Protein AF-A0AAE5LHY4-F1 (afdb_monomer_lite)

Sequence (254 aa):
MKEIIEAFLVRLKSPFLGMVTLIYVAFNFKSIVTFFIVNNEEKLKIIDAYSFDWKLALGCALLSFSYLVFSDWLQLLIDMGVLRARELRKSKAYESQAKIVEAEYKSSKEYLGKLIDKELLNWKEEKDSLLDSLAESKEIVDKNYKKYHQLEQKFSYVFADRDNKLTQLNDQRDLTKALGNSIASLGVKISDLNSKTEIETDFFDTKMRLEDLMNSYLKVQQDVDFISTVLDVNIKEANKEESETNKDSDALVK

Organism: NCBI:txid29498

pLDDT: mean 80.95, std 12.92, range [40.44, 96.12]

Radius of gyration: 72.88 Å; chains: 1; bounding box: 134×35×180 Å

Structure (mmCIF, N/CA/C/O backbone):
data_AF-A0AAE5LHY4-F1
#
_entry.id   AF-A0AAE5LHY4-F1
#
loop_
_atom_site.group_PDB
_atom_site.id
_atom_site.type_symbol
_atom_site.label_atom_id
_atom_site.label_alt_id
_atom_site.label_comp_id
_atom_site.label_asym_id
_atom_site.label_entity_id
_atom_site.label_seq_id
_atom_site.pdbx_PDB_ins_code
_atom_site.Cartn_x
_atom_site.Cartn_y
_atom_site.Cartn_z
_atom_site.occupancy
_atom_site.B_iso_or_equiv
_atom_site.auth_seq_id
_atom_site.auth_comp_id
_atom_site.auth_asym_id
_atom_site.auth_atom_id
_atom_site.pdbx_PDB_model_num
ATOM 1 N N . MET A 1 1 ? 18.345 14.676 -79.359 1.00 54.38 1 MET A N 1
ATOM 2 C CA . MET A 1 1 ? 19.195 14.992 -78.182 1.00 54.38 1 MET A CA 1
ATOM 3 C C . MET A 1 1 ? 18.427 14.973 -76.860 1.00 54.38 1 MET A C 1
ATOM 5 O O . MET A 1 1 ? 18.922 14.338 -75.942 1.00 54.38 1 MET A O 1
ATOM 9 N N . LYS A 1 2 ? 17.236 15.589 -76.742 1.00 61.22 2 LYS A N 1
ATOM 10 C CA . LYS A 1 2 ? 16.451 15.584 -75.487 1.00 61.22 2 LYS A CA 1
ATOM 11 C C . LYS A 1 2 ? 16.072 14.178 -74.989 1.00 61.22 2 LYS A C 1
ATOM 13 O O . LYS A 1 2 ? 16.354 13.867 -73.843 1.00 61.22 2 LYS A O 1
ATOM 18 N N . GLU A 1 3 ? 15.576 13.306 -75.867 1.00 69.00 3 GLU A N 1
ATOM 19 C CA . GLU A 1 3 ? 15.182 11.926 -75.511 1.00 69.00 3 GLU A CA 1
ATOM 20 C C . GLU A 1 3 ? 16.347 11.062 -74.996 1.00 69.00 3 GLU A C 1
ATOM 22 O O . GLU A 1 3 ? 16.174 10.234 -74.108 1.00 69.00 3 GLU A O 1
ATOM 27 N N . ILE A 1 4 ? 17.562 11.283 -75.509 1.00 65.88 4 ILE A N 1
ATOM 28 C CA . ILE A 1 4 ? 18.769 10.556 -75.080 1.00 65.88 4 ILE A CA 1
ATOM 29 C C . ILE A 1 4 ? 19.194 11.010 -73.680 1.00 65.88 4 ILE A C 1
ATOM 31 O O . ILE A 1 4 ? 19.539 10.186 -72.835 1.00 65.88 4 ILE A O 1
ATOM 35 N N . ILE A 1 5 ? 19.139 12.320 -73.425 1.00 71.12 5 ILE A N 1
ATOM 36 C CA . ILE A 1 5 ? 19.440 12.903 -72.112 1.00 71.12 5 ILE A CA 1
ATOM 37 C C . ILE A 1 5 ? 18.403 12.437 -71.084 1.00 71.12 5 ILE A C 1
ATOM 39 O O . ILE A 1 5 ? 18.758 12.066 -69.970 1.00 71.12 5 ILE A O 1
ATOM 43 N N . GLU A 1 6 ? 17.130 12.385 -71.466 1.00 74.38 6 GLU A N 1
ATOM 44 C CA . GLU A 1 6 ? 16.042 11.936 -70.601 1.00 74.38 6 GLU A CA 1
ATOM 45 C C . GLU A 1 6 ? 16.144 10.437 -70.282 1.00 74.38 6 GLU A C 1
ATOM 47 O O . GLU A 1 6 ? 16.062 10.046 -69.117 1.00 74.38 6 GLU A O 1
ATOM 52 N N . ALA A 1 7 ? 16.463 9.600 -71.273 1.00 70.00 7 ALA A N 1
ATOM 53 C CA . ALA A 1 7 ? 16.748 8.182 -71.061 1.00 70.00 7 ALA A CA 1
ATOM 54 C C . ALA A 1 7 ? 17.971 7.953 -70.150 1.00 70.00 7 ALA A C 1
ATOM 56 O O . ALA A 1 7 ? 17.974 7.027 -69.336 1.00 70.00 7 ALA A O 1
ATOM 57 N N . PHE A 1 8 ? 19.000 8.799 -70.248 1.00 67.38 8 PHE A N 1
ATOM 58 C CA . PHE A 1 8 ? 20.175 8.741 -69.375 1.00 67.38 8 PHE A CA 1
ATOM 59 C C . PHE A 1 8 ? 19.838 9.146 -67.933 1.00 67.38 8 PHE A C 1
ATOM 61 O O . PHE A 1 8 ? 20.209 8.446 -66.992 1.00 67.38 8 PHE A O 1
ATOM 68 N N . LEU A 1 9 ? 19.058 10.216 -67.753 1.00 71.06 9 LEU A N 1
ATOM 69 C CA . LEU A 1 9 ? 18.588 10.673 -66.443 1.00 71.06 9 LEU A CA 1
ATOM 70 C C . LEU A 1 9 ? 17.669 9.650 -65.766 1.00 71.06 9 LEU A C 1
ATOM 72 O O . LEU A 1 9 ? 17.774 9.438 -64.561 1.00 71.06 9 LEU A O 1
ATOM 76 N N . VAL A 1 10 ? 16.801 8.971 -66.521 1.00 73.00 10 VAL A N 1
ATOM 77 C CA . VAL A 1 10 ? 15.959 7.885 -65.993 1.00 73.00 10 VAL A CA 1
ATOM 78 C C . VAL A 1 10 ? 16.809 6.691 -65.553 1.00 73.00 10 VAL A C 1
ATOM 80 O O . VAL A 1 10 ? 16.539 6.107 -64.508 1.00 73.00 10 VAL A O 1
ATOM 83 N N . ARG A 1 11 ? 17.874 6.352 -66.287 1.00 63.12 11 ARG A N 1
ATOM 84 C CA . ARG A 1 11 ? 18.789 5.260 -65.911 1.00 63.12 11 ARG A CA 1
ATOM 85 C C . ARG A 1 11 ? 19.673 5.609 -64.709 1.00 63.12 11 ARG A C 1
ATOM 87 O O . ARG A 1 11 ? 19.938 4.735 -63.889 1.00 63.12 11 ARG A O 1
ATOM 94 N N . LEU A 1 12 ? 20.050 6.877 -64.546 1.00 66.69 12 LEU A N 1
ATOM 95 C CA . LEU A 1 12 ? 20.737 7.403 -63.358 1.00 66.69 12 LEU A CA 1
ATOM 96 C C . LEU A 1 12 ? 19.891 7.338 -62.076 1.00 66.69 12 LEU A C 1
ATOM 98 O O . LEU A 1 12 ? 20.457 7.331 -60.987 1.00 66.69 12 LEU A O 1
ATOM 102 N N . LYS A 1 13 ? 18.556 7.240 -62.183 1.00 73.38 13 LYS A N 1
ATOM 103 C CA . LYS A 1 13 ? 17.677 7.002 -61.022 1.00 73.38 13 LYS A CA 1
ATOM 104 C C . LYS A 1 13 ? 17.826 5.597 -60.435 1.00 73.38 13 LYS A C 1
ATOM 106 O O . LYS A 1 13 ? 17.357 5.362 -59.325 1.00 73.38 13 LYS A O 1
ATOM 111 N N . SER A 1 14 ? 18.461 4.663 -61.148 1.00 79.00 14 SER A N 1
ATOM 112 C CA . SER A 1 14 ? 18.804 3.358 -60.584 1.00 79.00 14 SER A CA 1
ATOM 113 C C . SER A 1 14 ? 19.884 3.538 -59.510 1.00 79.00 14 SER A C 1
ATOM 115 O O . SER A 1 14 ? 20.967 4.013 -59.855 1.00 79.00 14 SER A O 1
ATOM 117 N N . PRO A 1 15 ? 19.670 3.096 -58.255 1.00 75.88 15 PRO A N 1
ATOM 118 C CA . PRO A 1 15 ? 20.626 3.284 -57.158 1.00 75.88 15 PRO A CA 1
ATOM 119 C C . PRO A 1 15 ? 22.028 2.767 -57.492 1.00 75.88 15 PRO A C 1
ATOM 121 O O . PRO A 1 15 ? 23.022 3.430 -57.216 1.00 75.88 15 PRO A O 1
ATOM 124 N N . PHE A 1 16 ? 22.103 1.618 -58.171 1.00 81.88 16 PHE A N 1
ATOM 125 C CA . PHE A 1 16 ? 23.365 1.046 -58.631 1.00 81.88 16 PHE A CA 1
ATOM 126 C C . PHE A 1 16 ? 24.061 1.922 -59.679 1.00 81.88 16 PHE A C 1
ATOM 128 O O . PHE A 1 16 ? 25.207 2.309 -59.489 1.00 81.88 16 PHE A O 1
ATOM 135 N N . LEU A 1 17 ? 23.377 2.275 -60.772 1.00 82.31 17 LEU A N 1
ATOM 136 C CA . LEU A 1 17 ? 23.984 3.052 -61.855 1.00 82.31 17 LEU A CA 1
ATOM 137 C C . LEU A 1 17 ? 24.368 4.463 -61.383 1.00 82.31 17 LEU A C 1
ATOM 139 O O . LEU A 1 17 ? 25.455 4.940 -61.698 1.00 82.31 17 LEU A O 1
ATOM 143 N N . GLY A 1 18 ? 23.515 5.089 -60.567 1.00 83.31 18 GLY A N 1
ATOM 144 C CA . GLY A 1 18 ? 23.800 6.351 -59.891 1.00 83.31 18 GLY A CA 1
ATOM 145 C C . GLY A 1 18 ? 25.073 6.273 -59.051 1.00 83.31 18 GLY A C 1
ATOM 146 O O . GLY A 1 18 ? 25.971 7.087 -59.239 1.00 83.31 18 GLY A O 1
ATOM 147 N N . MET A 1 19 ? 25.214 5.247 -58.210 1.00 83.81 19 MET A N 1
ATOM 148 C CA . MET A 1 19 ? 26.424 5.021 -57.408 1.00 83.81 19 MET A CA 1
ATOM 149 C C . MET A 1 19 ? 27.672 4.787 -58.254 1.00 83.81 19 MET A C 1
ATOM 151 O O . MET A 1 19 ? 28.688 5.436 -58.023 1.00 83.81 19 MET A O 1
ATOM 155 N N . VAL A 1 20 ? 27.592 3.935 -59.279 1.00 88.00 20 VAL A N 1
ATOM 156 C CA . VAL A 1 20 ? 28.731 3.666 -60.169 1.00 88.00 20 VAL A CA 1
ATOM 157 C C . VAL A 1 20 ? 29.194 4.947 -60.848 1.00 88.00 20 VAL A C 1
ATOM 159 O O . VAL A 1 20 ? 30.391 5.229 -60.872 1.00 88.00 20 VAL A O 1
ATOM 162 N N . THR A 1 21 ? 28.258 5.750 -61.357 1.00 85.12 21 THR A N 1
ATOM 163 C CA . THR A 1 21 ? 28.587 7.034 -61.985 1.00 85.12 21 THR A CA 1
ATOM 164 C C . THR A 1 21 ? 29.150 8.043 -60.988 1.00 85.12 21 THR A C 1
ATOM 166 O O . THR A 1 21 ? 30.144 8.687 -61.305 1.00 85.12 21 THR A O 1
ATOM 169 N N . LEU A 1 22 ? 28.596 8.148 -59.774 1.00 85.69 22 LEU A N 1
ATOM 170 C CA . LEU A 1 22 ? 29.103 9.039 -58.725 1.00 85.69 22 LEU A CA 1
ATOM 171 C C . LEU A 1 22 ? 30.525 8.675 -58.307 1.00 85.69 22 LEU A C 1
ATOM 173 O O . LEU A 1 22 ? 31.385 9.548 -58.229 1.00 85.69 22 LEU A O 1
ATOM 177 N N . ILE A 1 23 ? 30.781 7.389 -58.076 1.00 88.12 23 ILE A N 1
ATOM 178 C CA . ILE A 1 23 ? 32.102 6.887 -57.701 1.00 88.12 23 ILE A CA 1
ATOM 179 C C . ILE A 1 23 ? 33.087 7.123 -58.851 1.00 88.12 23 ILE A C 1
ATOM 181 O O . ILE A 1 23 ? 34.177 7.645 -58.630 1.00 88.12 23 ILE A O 1
ATOM 185 N N . TYR A 1 24 ? 32.693 6.828 -60.091 1.00 88.50 24 TYR A N 1
ATOM 186 C CA . TYR A 1 24 ? 33.540 7.056 -61.261 1.00 88.50 24 TYR A CA 1
ATOM 187 C C . TYR A 1 24 ? 33.867 8.542 -61.472 1.00 88.50 24 TYR A C 1
ATOM 189 O O . TYR A 1 24 ? 35.013 8.890 -61.764 1.00 88.50 24 TYR A O 1
ATOM 197 N N . VAL A 1 25 ? 32.890 9.432 -61.272 1.00 87.50 25 VAL A N 1
ATOM 198 C CA . VAL A 1 25 ? 33.085 10.890 -61.290 1.00 87.50 25 VAL A CA 1
ATOM 199 C C . VAL A 1 25 ? 34.001 11.332 -60.151 1.00 87.50 25 VAL A C 1
ATOM 201 O O . VAL A 1 25 ? 34.883 12.151 -60.387 1.00 87.50 25 VAL A O 1
ATOM 204 N N . ALA A 1 26 ? 33.853 10.775 -58.947 1.00 88.69 26 ALA A N 1
ATOM 205 C CA . ALA A 1 26 ? 34.712 11.092 -57.808 1.00 88.69 26 ALA A CA 1
ATOM 206 C C . ALA A 1 26 ? 36.181 10.724 -58.080 1.00 88.69 26 ALA A C 1
ATOM 208 O O . ALA A 1 26 ? 37.074 11.530 -57.818 1.00 88.69 26 ALA A O 1
ATOM 209 N N . PHE A 1 27 ? 36.441 9.560 -58.683 1.00 87.62 27 PHE A N 1
ATOM 210 C CA . PHE A 1 27 ? 37.797 9.162 -59.079 1.00 87.62 27 PHE A CA 1
ATOM 211 C C . PHE A 1 27 ? 38.366 10.012 -60.225 1.00 87.62 27 PHE A C 1
ATOM 213 O O . PHE A 1 27 ? 39.562 10.296 -60.242 1.00 87.62 27 PHE A O 1
ATOM 220 N N . ASN A 1 28 ? 37.522 10.472 -61.153 1.00 87.38 28 ASN A N 1
ATOM 221 C CA . ASN A 1 28 ? 37.928 11.334 -62.270 1.00 87.38 28 ASN A CA 1
ATOM 222 C C . ASN A 1 28 ? 37.791 12.836 -61.975 1.00 87.38 28 ASN A C 1
ATOM 224 O O . ASN A 1 28 ? 37.964 13.659 -62.877 1.00 87.38 28 ASN A O 1
ATOM 228 N N . PHE A 1 29 ? 37.512 13.218 -60.725 1.00 86.06 29 PHE A N 1
ATOM 229 C CA . PHE A 1 29 ? 37.174 14.593 -60.356 1.00 86.06 29 PHE A CA 1
ATOM 230 C C . PHE A 1 29 ? 38.262 15.589 -60.763 1.00 86.06 29 PHE A C 1
ATOM 232 O O . PHE A 1 29 ? 37.964 16.646 -61.312 1.00 86.06 29 PHE A O 1
ATOM 239 N N . LYS A 1 30 ? 39.535 15.217 -60.584 1.00 84.94 30 LYS A N 1
ATOM 240 C CA . LYS A 1 30 ? 40.681 16.038 -60.994 1.00 84.94 30 LYS A CA 1
ATOM 241 C C . LYS A 1 30 ? 40.652 16.353 -62.494 1.00 84.94 30 LYS A C 1
ATOM 243 O O . LYS A 1 30 ? 40.782 17.513 -62.867 1.00 84.94 30 LYS A O 1
ATOM 248 N N . SER A 1 31 ? 40.432 15.345 -63.336 1.00 81.88 31 SER A N 1
ATOM 249 C CA . SER A 1 31 ? 40.364 15.504 -64.794 1.00 81.88 31 SER A CA 1
ATOM 250 C C . SER A 1 31 ? 39.173 16.364 -65.218 1.00 81.88 31 SER A C 1
ATOM 252 O O . SER A 1 31 ? 39.310 17.214 -66.094 1.00 81.88 31 SER A O 1
ATOM 254 N N . ILE A 1 32 ? 38.024 16.194 -64.554 1.00 84.50 32 ILE A N 1
ATOM 255 C CA . ILE A 1 32 ? 36.817 16.996 -64.795 1.00 84.50 32 ILE A CA 1
ATOM 256 C C . ILE A 1 32 ? 37.074 18.467 -64.440 1.00 84.50 32 ILE A C 1
ATOM 258 O O . ILE A 1 32 ? 36.789 19.353 -65.240 1.00 84.50 32 ILE A O 1
ATOM 262 N N . VAL A 1 33 ? 37.663 18.745 -63.276 1.00 85.38 33 VAL A N 1
ATOM 263 C CA . VAL A 1 33 ? 37.979 20.116 -62.844 1.00 85.38 33 VAL A CA 1
ATOM 264 C C . VAL A 1 33 ? 38.989 20.776 -63.784 1.00 85.38 33 VAL A C 1
ATOM 266 O O . VAL A 1 33 ? 38.773 21.912 -64.205 1.00 85.38 33 VAL A O 1
ATOM 269 N N . THR A 1 34 ? 40.054 20.068 -64.176 1.00 83.25 34 THR A N 1
ATOM 270 C CA . THR A 1 34 ? 41.026 20.579 -65.155 1.00 83.25 34 THR A CA 1
ATOM 271 C C . THR A 1 34 ? 40.358 20.892 -66.495 1.00 83.25 34 THR A C 1
ATOM 273 O O . THR A 1 34 ? 40.614 21.947 -67.066 1.00 83.25 34 THR A O 1
ATOM 276 N N . PHE A 1 35 ? 39.434 20.048 -66.961 1.00 84.31 35 PHE A N 1
ATOM 277 C CA . PHE A 1 35 ? 38.683 20.287 -68.194 1.00 84.31 35 PHE A CA 1
ATOM 278 C C . PHE A 1 35 ? 37.837 21.575 -68.160 1.00 84.31 35 PHE A C 1
ATOM 280 O O . PHE A 1 35 ? 37.723 22.262 -69.176 1.00 84.31 35 PHE A O 1
ATOM 287 N N . PHE A 1 36 ? 37.265 21.944 -67.009 1.00 84.19 36 PHE A N 1
ATOM 288 C CA . PHE A 1 36 ? 36.457 23.165 -66.886 1.00 84.19 36 PHE A CA 1
ATOM 289 C C . PHE A 1 36 ? 37.281 24.463 -66.843 1.00 84.19 36 PHE A C 1
ATOM 291 O O . PHE A 1 36 ? 36.775 25.500 -67.268 1.00 84.19 36 PHE A O 1
ATOM 298 N N . ILE A 1 37 ? 38.524 24.414 -66.356 1.00 86.62 37 ILE A N 1
ATOM 299 C CA . ILE A 1 37 ? 39.380 25.599 -66.135 1.00 86.62 37 ILE A CA 1
ATOM 300 C C . ILE A 1 37 ? 40.176 25.991 -67.392 1.00 86.62 37 ILE A C 1
ATOM 302 O O . ILE A 1 37 ? 40.542 27.148 -67.578 1.00 86.62 37 ILE A O 1
ATOM 306 N N . VAL A 1 38 ? 40.451 25.018 -68.250 1.00 88.81 38 VAL A N 1
ATOM 307 C CA . VAL A 1 38 ? 41.378 25.118 -69.38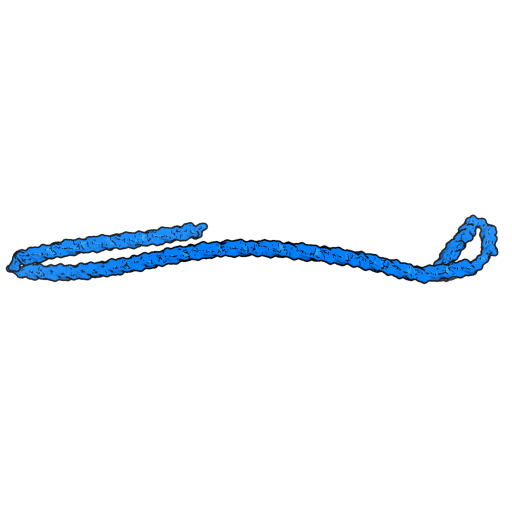0 1.00 88.81 38 VAL A CA 1
ATOM 308 C C . VAL A 1 38 ? 40.762 25.829 -70.608 1.00 88.81 38 VAL A C 1
ATOM 310 O O . VAL A 1 38 ? 39.542 25.857 -70.771 1.00 88.81 38 VAL A O 1
ATOM 313 N N . ASN A 1 39 ? 41.591 26.410 -71.490 1.00 86.06 39 ASN A N 1
ATOM 314 C CA . ASN A 1 39 ? 41.158 27.099 -72.722 1.00 86.06 39 ASN A CA 1
ATOM 315 C C . ASN A 1 39 ? 40.627 26.129 -73.800 1.00 86.06 39 ASN A C 1
ATOM 317 O O . ASN A 1 39 ? 40.972 24.951 -73.822 1.00 86.06 39 ASN A O 1
ATOM 321 N N . ASN A 1 40 ? 39.807 26.619 -74.740 1.00 82.06 40 ASN A N 1
ATOM 322 C CA . ASN A 1 40 ? 39.110 25.771 -75.727 1.00 82.06 40 ASN A CA 1
ATOM 323 C C . ASN A 1 40 ? 40.042 24.900 -76.596 1.00 82.06 40 ASN A C 1
ATOM 325 O O . ASN A 1 40 ? 39.695 23.759 -76.889 1.00 82.06 40 ASN A O 1
ATOM 329 N N . GLU A 1 41 ? 41.225 25.395 -76.968 1.00 80.62 41 GLU A N 1
ATOM 330 C CA . GLU A 1 41 ? 42.208 24.623 -77.747 1.00 80.62 41 GLU A CA 1
ATOM 331 C C . GLU A 1 41 ? 42.817 23.464 -76.944 1.00 80.62 41 GLU A C 1
ATOM 333 O O . GLU A 1 41 ? 43.078 22.384 -77.470 1.00 80.62 41 GLU A O 1
ATOM 338 N N . GLU A 1 42 ? 43.010 23.663 -75.644 1.00 79.88 42 GLU A N 1
ATOM 339 C CA . GLU A 1 42 ? 43.537 22.647 -74.736 1.00 79.88 42 GLU A CA 1
ATO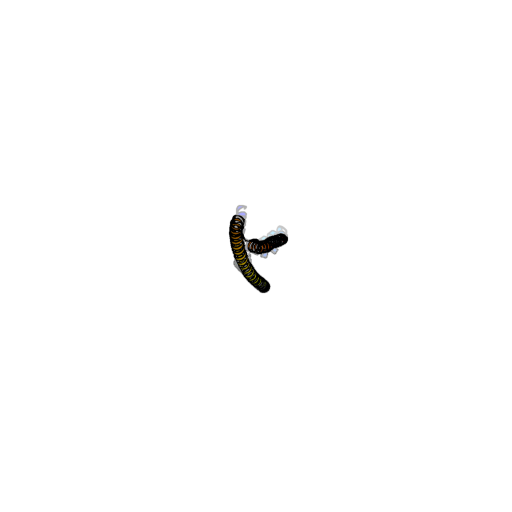M 340 C C . GLU A 1 42 ? 42.447 21.642 -74.316 1.00 79.88 42 GLU A C 1
ATOM 342 O O . GLU A 1 42 ? 42.749 20.465 -74.125 1.00 79.88 42 GLU A O 1
ATOM 347 N N . LYS A 1 43 ? 41.166 22.045 -74.276 1.00 80.12 43 LYS A N 1
ATOM 348 C CA . LYS A 1 43 ? 40.033 21.115 -74.085 1.00 80.12 43 LYS A CA 1
ATOM 349 C C . LYS A 1 43 ? 39.965 20.058 -75.183 1.00 80.12 43 LYS A C 1
ATOM 351 O O . LYS A 1 43 ? 39.733 18.893 -74.874 1.00 80.12 43 LYS A O 1
ATOM 356 N N . LEU A 1 44 ? 40.186 20.448 -76.441 1.00 78.19 44 LEU A N 1
ATOM 357 C CA . LEU A 1 44 ? 40.206 19.511 -77.571 1.00 78.19 44 LEU A CA 1
ATOM 358 C C . LEU A 1 44 ? 41.333 18.483 -77.419 1.00 78.19 44 LEU A C 1
ATOM 360 O O . LEU A 1 44 ? 41.091 17.293 -77.580 1.00 78.19 44 LEU A O 1
ATOM 364 N N . LYS A 1 45 ? 42.522 18.912 -76.971 1.00 80.88 45 LYS A N 1
ATOM 365 C CA . LYS A 1 45 ? 43.639 17.995 -76.681 1.00 80.88 45 LYS A CA 1
ATOM 366 C C . LYS A 1 45 ? 43.324 17.016 -75.547 1.00 80.88 45 LYS A C 1
ATOM 368 O O . LYS A 1 45 ? 43.730 15.861 -75.615 1.00 80.88 45 LYS A O 1
ATOM 373 N N . ILE A 1 46 ? 42.603 17.457 -74.512 1.00 80.31 46 ILE A N 1
ATOM 374 C CA . ILE A 1 46 ? 42.167 16.587 -73.407 1.00 80.31 46 ILE A CA 1
ATOM 375 C C . ILE A 1 46 ? 41.138 15.556 -73.894 1.00 80.31 46 ILE A C 1
ATOM 377 O O . ILE A 1 46 ? 41.197 14.406 -73.468 1.00 80.31 46 ILE A O 1
ATOM 381 N N . ILE A 1 47 ? 40.220 15.948 -74.785 1.00 80.06 47 ILE A N 1
ATOM 382 C CA . ILE A 1 47 ? 39.219 15.043 -75.370 1.00 80.06 47 ILE A CA 1
ATOM 383 C C . ILE A 1 47 ? 39.890 14.012 -76.284 1.00 80.06 47 ILE A C 1
ATOM 385 O O . ILE A 1 47 ? 39.594 12.827 -76.165 1.00 80.06 47 ILE A O 1
ATOM 389 N N . ASP A 1 48 ? 40.828 14.435 -77.134 1.00 79.38 48 ASP A N 1
ATOM 390 C CA . ASP A 1 48 ? 41.535 13.537 -78.055 1.00 79.38 48 ASP A CA 1
ATOM 391 C C . ASP A 1 48 ? 42.460 12.552 -77.322 1.00 79.38 48 ASP A C 1
ATOM 393 O O . ASP A 1 48 ? 42.639 11.415 -77.754 1.00 79.38 48 ASP A O 1
ATOM 397 N N . ALA A 1 49 ? 43.029 12.963 -76.184 1.00 80.75 49 ALA A N 1
ATOM 398 C CA . ALA A 1 49 ? 43.851 12.104 -75.333 1.00 80.75 49 ALA A CA 1
ATOM 399 C C . ALA A 1 49 ? 43.030 11.219 -74.375 1.00 80.75 49 ALA A C 1
ATOM 401 O O . ALA A 1 49 ? 43.601 10.378 -73.670 1.00 80.75 49 ALA A O 1
ATOM 402 N N . TYR A 1 50 ? 41.708 11.400 -74.307 1.00 80.62 50 TYR A N 1
ATOM 403 C CA . TYR A 1 50 ? 40.869 10.650 -73.385 1.00 80.62 50 TYR A CA 1
ATOM 404 C C . TYR A 1 50 ? 40.687 9.211 -73.872 1.00 80.62 50 TYR A C 1
ATOM 406 O O . TYR A 1 50 ? 40.065 8.942 -74.898 1.00 80.62 50 TYR A O 1
ATOM 414 N N . SER A 1 51 ? 41.187 8.264 -73.081 1.00 81.31 51 SER A N 1
ATOM 415 C CA . SER A 1 51 ? 40.896 6.843 -73.250 1.00 81.31 51 SER A CA 1
ATOM 416 C C . SER A 1 51 ? 40.014 6.369 -72.104 1.00 81.31 51 SER A C 1
ATOM 418 O O . SER A 1 51 ? 40.248 6.679 -70.935 1.00 81.31 51 SER A O 1
ATOM 420 N N . PHE A 1 52 ? 38.960 5.632 -72.447 1.00 81.81 52 PHE A N 1
ATOM 421 C CA . PHE A 1 52 ? 38.051 5.098 -71.447 1.00 81.81 52 PHE A CA 1
ATOM 422 C C . PHE A 1 52 ? 38.732 3.963 -70.672 1.00 81.81 52 PHE A C 1
ATOM 424 O O . PHE A 1 52 ? 38.977 2.882 -71.215 1.00 81.81 52 PHE A O 1
ATOM 431 N N . ASP A 1 53 ? 39.026 4.203 -69.393 1.00 87.56 53 ASP A N 1
ATOM 432 C CA . ASP A 1 53 ? 39.618 3.193 -68.519 1.00 87.56 53 ASP A CA 1
ATOM 433 C C . ASP A 1 53 ? 38.555 2.205 -68.011 1.00 87.56 53 ASP A C 1
ATOM 435 O O . ASP A 1 53 ? 37.862 2.426 -67.009 1.00 87.56 53 ASP A O 1
ATOM 439 N N . TRP A 1 54 ? 38.452 1.074 -68.710 1.00 86.06 54 TRP A N 1
ATOM 440 C CA . TRP A 1 54 ? 37.572 -0.036 -68.348 1.00 86.06 54 TRP A CA 1
ATOM 441 C C . TRP A 1 54 ? 37.888 -0.646 -66.979 1.00 86.06 54 TRP A C 1
ATOM 443 O O . TRP A 1 54 ? 36.973 -1.135 -66.314 1.00 86.06 54 TRP A O 1
ATOM 453 N N . LYS A 1 55 ? 39.149 -0.614 -66.525 1.00 90.31 55 LYS A N 1
ATOM 454 C CA . LYS A 1 55 ? 39.528 -1.179 -65.220 1.00 90.31 55 LYS A CA 1
ATOM 455 C C . LYS A 1 55 ? 38.977 -0.320 -64.092 1.00 90.31 55 LYS A C 1
ATOM 457 O O . LYS A 1 55 ? 38.423 -0.855 -63.132 1.00 90.31 55 LYS A O 1
ATOM 462 N N . LEU A 1 56 ? 39.067 1.002 -64.240 1.00 88.69 56 LEU A N 1
ATOM 463 C CA . LEU A 1 56 ? 38.491 1.946 -63.287 1.00 88.69 56 LEU A CA 1
ATOM 464 C C . LEU A 1 56 ? 36.963 1.827 -63.239 1.00 88.69 56 LEU A C 1
ATOM 466 O O . LEU A 1 56 ? 36.387 1.774 -62.153 1.00 88.69 56 LEU A O 1
ATOM 470 N N . ALA A 1 57 ? 36.305 1.723 -64.398 1.00 87.12 57 ALA A N 1
ATOM 471 C CA . ALA A 1 57 ? 34.854 1.550 -64.473 1.00 87.12 57 ALA A CA 1
ATOM 472 C C . ALA A 1 57 ? 34.385 0.251 -63.789 1.00 87.12 57 ALA A C 1
ATOM 474 O O . ALA A 1 57 ? 33.438 0.274 -63.001 1.00 87.12 57 ALA A O 1
ATOM 475 N N . LEU A 1 58 ? 35.084 -0.867 -64.021 1.00 91.25 58 LEU A N 1
ATOM 476 C CA . LEU A 1 58 ? 34.801 -2.147 -63.363 1.00 91.25 58 LEU A CA 1
ATOM 477 C C . LEU A 1 58 ? 35.038 -2.075 -61.845 1.00 91.25 58 LEU A C 1
ATOM 479 O O . LEU A 1 58 ? 34.229 -2.582 -61.070 1.00 91.25 58 LEU A O 1
ATOM 483 N N . GLY A 1 59 ? 36.108 -1.402 -61.410 1.00 92.06 59 GLY A N 1
ATOM 484 C CA . GLY A 1 59 ? 36.384 -1.160 -59.992 1.00 92.06 59 GLY A CA 1
ATOM 485 C C . GLY A 1 59 ? 35.275 -0.357 -59.308 1.00 92.06 59 GLY A C 1
ATOM 486 O O . GLY A 1 59 ? 34.822 -0.727 -58.227 1.00 92.06 59 GLY A O 1
ATOM 487 N N . CYS A 1 60 ? 34.763 0.686 -59.968 1.00 90.94 60 CYS A N 1
ATOM 488 C CA . CYS A 1 60 ? 33.632 1.476 -59.471 1.00 90.94 60 CYS A CA 1
ATOM 489 C C . CYS A 1 60 ? 32.336 0.650 -59.403 1.00 90.94 60 CYS A C 1
ATOM 491 O O . CYS A 1 60 ? 31.567 0.789 -58.449 1.00 90.94 60 CYS A O 1
ATOM 493 N N . ALA A 1 61 ? 32.108 -0.236 -60.381 1.00 89.25 61 ALA A N 1
ATOM 494 C CA . ALA A 1 61 ? 30.981 -1.169 -60.389 1.00 89.25 61 ALA A CA 1
ATOM 495 C C . ALA A 1 61 ? 31.033 -2.154 -59.214 1.00 89.25 61 ALA A C 1
ATOM 497 O O . ALA A 1 61 ? 30.044 -2.306 -58.495 1.00 89.25 61 ALA A O 1
ATOM 498 N N . LEU A 1 62 ? 32.196 -2.761 -58.968 1.00 92.44 62 LEU A N 1
ATOM 499 C CA . LEU A 1 62 ? 32.408 -3.670 -57.840 1.00 92.44 62 LEU A CA 1
ATOM 500 C C . LEU A 1 62 ? 32.275 -2.960 -56.491 1.00 92.44 62 LEU A C 1
ATOM 502 O O . LEU A 1 62 ? 31.640 -3.494 -55.585 1.00 92.44 62 LEU A O 1
ATOM 506 N N . LEU A 1 63 ? 32.819 -1.747 -56.360 1.00 90.62 63 LEU A N 1
ATOM 507 C CA . LEU A 1 63 ? 32.704 -0.954 -55.136 1.00 90.62 63 LEU A CA 1
ATOM 508 C C . LEU A 1 63 ? 31.243 -0.585 -54.841 1.00 90.62 63 LEU A C 1
ATOM 510 O O . LEU A 1 63 ? 30.793 -0.711 -53.705 1.00 90.62 63 LEU A O 1
ATOM 514 N N . SER A 1 64 ? 30.490 -0.183 -55.867 1.00 88.44 64 SER A N 1
ATOM 515 C CA . SER A 1 64 ? 29.066 0.151 -55.736 1.00 88.44 64 SER A CA 1
ATOM 516 C C . SER A 1 64 ? 28.227 -1.070 -55.372 1.00 88.44 64 SER A C 1
ATOM 518 O O . SER A 1 64 ? 27.339 -0.979 -54.529 1.00 88.44 64 SER A O 1
ATOM 520 N N . PHE A 1 65 ? 28.522 -2.224 -55.978 1.00 88.38 65 PHE A N 1
ATOM 521 C CA . PHE A 1 65 ? 27.859 -3.482 -55.642 1.00 88.38 65 PHE A CA 1
ATOM 522 C C . PHE A 1 65 ? 28.153 -3.895 -54.197 1.00 88.38 65 PHE A C 1
ATOM 524 O O . PHE A 1 65 ? 27.234 -4.190 -53.439 1.00 88.38 65 PHE A O 1
ATOM 531 N N . SER A 1 66 ? 29.428 -3.846 -53.806 1.00 89.25 66 SER A N 1
ATOM 532 C CA . SER A 1 66 ? 29.881 -4.108 -52.441 1.00 89.25 66 SER A CA 1
ATOM 533 C C . SER A 1 66 ? 29.147 -3.212 -51.445 1.00 89.25 66 SER A C 1
ATOM 535 O O . SER A 1 66 ? 28.547 -3.715 -50.501 1.00 89.25 66 SER A O 1
ATOM 537 N N . TYR A 1 67 ? 29.092 -1.902 -51.698 1.00 88.56 67 TYR A N 1
ATOM 538 C CA . TYR A 1 67 ? 28.352 -0.975 -50.847 1.00 88.56 67 TYR A CA 1
ATOM 539 C C . TYR A 1 67 ? 26.874 -1.349 -50.715 1.00 88.56 67 TYR A C 1
ATOM 541 O O . TYR A 1 67 ? 26.368 -1.352 -49.600 1.00 88.56 67 TYR A O 1
ATOM 549 N N . LEU A 1 68 ? 26.179 -1.662 -51.817 1.00 85.94 68 LEU A N 1
ATOM 550 C CA . LEU A 1 68 ? 24.754 -2.011 -51.756 1.00 85.94 68 LEU A CA 1
ATOM 551 C C . LEU A 1 68 ? 24.522 -3.240 -50.881 1.00 85.94 68 LEU A C 1
ATOM 553 O O . LEU A 1 68 ? 23.632 -3.224 -50.040 1.00 85.94 68 LEU A O 1
ATOM 557 N N . VAL A 1 69 ? 25.362 -4.266 -51.028 1.00 87.75 69 VAL A N 1
ATOM 558 C CA . VAL A 1 69 ? 25.285 -5.456 -50.180 1.00 87.75 69 VAL A CA 1
ATOM 559 C C . VAL A 1 69 ? 25.584 -5.087 -48.725 1.00 87.75 69 VAL A C 1
ATOM 561 O O . VAL A 1 69 ? 24.790 -5.391 -47.843 1.00 87.75 69 VAL A O 1
ATOM 564 N N . PHE A 1 70 ? 26.694 -4.401 -48.449 1.00 89.81 70 PHE A N 1
ATOM 565 C CA . PHE A 1 70 ? 27.093 -4.062 -47.079 1.00 89.81 70 PHE A CA 1
ATOM 566 C C . PHE A 1 70 ? 26.159 -3.071 -46.383 1.00 89.81 70 PHE A C 1
ATOM 568 O O . PHE A 1 70 ? 26.075 -3.106 -45.158 1.00 89.81 70 PHE A O 1
ATOM 575 N N . SER A 1 71 ? 25.458 -2.213 -47.122 1.00 85.75 71 SER A N 1
ATOM 576 C CA . SER A 1 71 ? 24.519 -1.235 -46.567 1.00 85.75 71 SER A CA 1
ATOM 577 C C . SER A 1 71 ? 23.392 -1.920 -45.793 1.00 85.75 71 SER A C 1
ATOM 579 O O . SER A 1 71 ? 23.135 -1.562 -44.643 1.00 85.75 71 SER A O 1
ATOM 581 N N . ASP A 1 72 ? 22.780 -2.954 -46.374 1.00 85.50 72 ASP A N 1
ATOM 582 C CA . ASP A 1 72 ? 21.689 -3.696 -45.728 1.00 85.50 72 ASP A CA 1
ATOM 583 C C . ASP A 1 72 ? 22.186 -4.454 -44.485 1.00 85.50 72 ASP A C 1
ATOM 585 O O . ASP A 1 72 ? 21.539 -4.461 -43.435 1.00 85.50 72 ASP A O 1
ATOM 589 N N . TRP A 1 73 ? 23.388 -5.036 -44.559 1.00 89.94 73 TRP A N 1
ATOM 590 C CA . TRP A 1 73 ? 24.022 -5.693 -43.411 1.00 89.94 73 TRP A CA 1
ATOM 591 C C . TRP A 1 73 ? 24.374 -4.710 -42.288 1.00 89.94 73 TRP A C 1
ATOM 593 O O . TRP A 1 73 ? 24.200 -5.028 -41.110 1.00 89.94 73 TRP A O 1
ATOM 603 N N . LEU A 1 74 ? 24.850 -3.511 -42.631 1.00 89.31 74 LEU A N 1
ATOM 604 C CA . LEU A 1 74 ? 25.148 -2.457 -41.664 1.00 89.31 74 LEU A CA 1
ATOM 605 C C . LEU A 1 74 ? 23.871 -2.006 -40.946 1.00 89.31 74 LEU A C 1
ATOM 607 O O . LEU A 1 74 ? 23.884 -1.833 -39.727 1.00 89.31 74 LEU A O 1
ATOM 611 N N . GLN A 1 75 ? 22.768 -1.867 -41.684 1.00 89.12 75 GLN A N 1
ATOM 612 C CA . GLN A 1 75 ? 21.474 -1.508 -41.114 1.00 89.12 75 GLN A CA 1
ATOM 613 C C . GLN A 1 75 ? 20.997 -2.560 -40.101 1.00 89.12 75 GLN A C 1
ATOM 615 O O . GLN A 1 75 ? 20.647 -2.204 -38.976 1.00 89.12 75 GLN A O 1
ATOM 620 N N . LEU A 1 76 ? 21.100 -3.852 -40.435 1.00 90.25 76 LEU A N 1
ATOM 621 C CA . LEU A 1 76 ? 20.765 -4.940 -39.507 1.00 90.25 76 LEU A CA 1
ATOM 622 C C . LEU A 1 76 ? 21.609 -4.915 -38.224 1.00 90.25 76 LEU A C 1
ATOM 624 O O . LEU A 1 76 ? 21.087 -5.156 -37.133 1.00 90.25 76 LEU A O 1
ATOM 628 N N . LEU A 1 77 ? 22.908 -4.617 -38.329 1.00 91.31 77 LEU A N 1
ATOM 629 C CA . LEU A 1 77 ? 23.784 -4.512 -37.158 1.00 91.31 77 LEU A CA 1
ATOM 630 C C . LEU A 1 77 ? 23.393 -3.342 -36.249 1.00 91.31 77 LEU A C 1
ATOM 632 O O . LEU A 1 77 ? 23.397 -3.490 -35.023 1.00 91.31 77 LEU A O 1
ATOM 636 N N . ILE A 1 78 ? 23.036 -2.197 -36.836 1.00 91.81 78 ILE A N 1
ATOM 637 C CA . ILE A 1 78 ? 22.565 -1.028 -36.086 1.00 91.81 78 ILE A CA 1
ATOM 638 C C . ILE A 1 78 ? 21.258 -1.365 -35.361 1.00 91.81 78 ILE A C 1
ATOM 640 O O . ILE A 1 78 ? 21.162 -1.145 -34.151 1.00 91.81 78 ILE A O 1
ATOM 644 N N . ASP A 1 79 ? 20.291 -1.963 -36.058 1.00 91.88 79 ASP A N 1
ATOM 645 C CA . ASP A 1 79 ? 18.996 -2.330 -35.480 1.00 91.88 79 ASP A CA 1
ATOM 646 C C . ASP A 1 79 ? 19.150 -3.335 -34.331 1.00 91.88 79 ASP A C 1
ATOM 648 O O . ASP A 1 79 ? 18.566 -3.164 -33.255 1.00 91.88 79 ASP A O 1
ATOM 652 N N . MET A 1 80 ? 20.009 -4.343 -34.503 1.00 91.19 80 MET A N 1
ATOM 653 C CA . MET A 1 80 ? 20.317 -5.318 -33.455 1.00 91.19 80 MET A CA 1
ATOM 654 C C . MET A 1 80 ? 20.975 -4.658 -32.233 1.00 91.19 80 MET A C 1
ATOM 656 O O . MET A 1 80 ? 20.629 -4.973 -31.089 1.00 91.19 80 MET A O 1
ATOM 660 N N . GLY A 1 81 ? 21.886 -3.707 -32.454 1.00 92.31 81 GLY A N 1
ATOM 661 C CA . GLY A 1 81 ? 22.505 -2.921 -31.387 1.00 92.31 81 GLY A CA 1
ATOM 662 C C . GLY A 1 81 ? 21.485 -2.091 -30.603 1.00 92.31 81 GLY A C 1
ATOM 663 O O . GLY A 1 81 ? 21.500 -2.089 -29.368 1.00 92.31 81 GLY A O 1
ATOM 664 N N . VAL A 1 82 ? 20.555 -1.436 -31.303 1.00 94.25 82 VAL A N 1
ATOM 665 C CA . VAL A 1 82 ? 19.486 -0.629 -30.695 1.00 94.25 82 VAL A CA 1
ATOM 666 C C . VAL A 1 82 ? 18.521 -1.497 -29.887 1.00 94.25 82 VAL A C 1
ATOM 668 O O . VAL A 1 82 ? 18.185 -1.138 -28.754 1.00 94.25 82 VAL A O 1
ATOM 671 N N . LEU A 1 83 ? 18.101 -2.651 -30.417 1.00 92.19 83 LEU A N 1
ATOM 672 C CA . LEU A 1 83 ? 17.224 -3.587 -29.706 1.00 92.19 83 LEU A CA 1
ATOM 673 C C . LEU A 1 83 ? 17.873 -4.083 -28.412 1.00 92.19 83 LEU A C 1
ATOM 675 O O . LEU A 1 83 ? 17.274 -3.969 -27.341 1.00 92.19 83 LEU A O 1
ATOM 679 N N . ARG A 1 84 ? 19.133 -4.520 -28.482 1.00 92.44 84 ARG A N 1
ATOM 680 C CA . ARG A 1 84 ? 19.873 -5.004 -27.312 1.00 92.44 84 ARG A CA 1
ATOM 681 C C . ARG A 1 84 ? 20.073 -3.912 -26.260 1.00 92.44 84 ARG A C 1
ATOM 683 O O . ARG A 1 84 ? 19.908 -4.154 -25.065 1.00 92.44 84 ARG A O 1
ATOM 690 N N . ALA A 1 85 ? 20.372 -2.684 -26.685 1.00 90.75 85 ALA A N 1
ATOM 691 C CA . ALA A 1 85 ? 20.465 -1.540 -25.779 1.00 90.75 85 ALA A CA 1
ATOM 692 C C . ALA A 1 85 ? 19.116 -1.229 -25.105 1.00 90.75 85 ALA A C 1
ATOM 694 O O . ALA A 1 85 ? 19.070 -0.891 -23.918 1.00 90.75 85 ALA A O 1
ATOM 695 N N . ARG A 1 86 ? 18.006 -1.365 -25.839 1.00 90.19 86 ARG A N 1
ATOM 696 C CA . ARG A 1 86 ? 16.652 -1.166 -25.309 1.00 90.19 86 ARG A CA 1
ATOM 697 C C . ARG A 1 86 ? 16.280 -2.237 -24.286 1.00 90.19 86 ARG A C 1
ATOM 699 O O . ARG A 1 86 ? 15.717 -1.894 -23.248 1.00 90.19 86 ARG A O 1
ATOM 706 N N . GLU A 1 87 ? 16.608 -3.498 -24.546 1.00 92.38 87 GLU A N 1
ATOM 707 C CA . GLU A 1 87 ? 16.378 -4.610 -23.617 1.00 92.38 87 GLU A CA 1
ATOM 708 C C . GLU A 1 87 ? 17.142 -4.425 -22.306 1.00 92.38 87 GLU A C 1
ATOM 710 O O . GLU A 1 87 ? 16.549 -4.541 -21.236 1.00 92.38 87 GLU A O 1
ATOM 715 N N . LEU A 1 88 ? 18.416 -4.021 -22.371 1.00 91.19 88 LEU A N 1
ATOM 716 C CA . LEU A 1 88 ? 19.224 -3.734 -21.181 1.00 91.19 88 LEU A CA 1
ATOM 717 C C . LEU A 1 88 ? 18.675 -2.568 -20.347 1.00 91.19 88 LEU A C 1
ATOM 719 O O . LEU A 1 88 ? 18.755 -2.585 -19.119 1.00 91.19 88 LEU A O 1
ATOM 723 N N . ARG A 1 89 ? 18.116 -1.534 -20.990 1.00 87.69 89 ARG A N 1
ATOM 724 C CA . ARG A 1 89 ? 17.450 -0.441 -20.262 1.00 87.69 89 ARG A CA 1
ATOM 725 C C . ARG A 1 89 ? 16.171 -0.919 -19.587 1.00 87.69 89 ARG A C 1
ATOM 727 O O . ARG A 1 89 ? 15.930 -0.566 -18.437 1.00 87.69 89 ARG A O 1
ATOM 734 N N . LYS A 1 90 ? 15.366 -1.723 -20.288 1.00 91.38 90 LYS A N 1
ATOM 735 C CA . LYS A 1 90 ? 14.130 -2.284 -19.734 1.00 91.38 90 LYS A CA 1
ATOM 736 C C . LYS A 1 90 ? 14.413 -3.212 -18.555 1.00 91.38 90 LYS A C 1
ATOM 738 O O . LYS A 1 90 ? 13.760 -3.061 -17.532 1.00 91.38 90 LYS A O 1
ATOM 743 N N . SER A 1 91 ? 15.396 -4.109 -18.651 1.00 91.31 91 SER A N 1
ATOM 744 C CA . SER A 1 91 ? 15.728 -5.031 -17.556 1.00 91.31 91 SER A CA 1
ATOM 745 C C . SER A 1 91 ? 16.145 -4.289 -16.284 1.00 91.31 91 SER A C 1
ATOM 747 O O . SER A 1 91 ? 15.619 -4.583 -15.214 1.00 91.31 91 SER A O 1
ATOM 749 N N . LYS A 1 92 ? 16.990 -3.255 -16.401 1.00 89.56 92 LYS A N 1
ATOM 750 C CA . LYS A 1 92 ? 17.349 -2.389 -15.265 1.00 89.56 92 LYS A CA 1
ATOM 751 C C . LYS A 1 92 ? 16.144 -1.652 -14.681 1.00 89.56 92 LYS A C 1
ATOM 753 O O . LYS A 1 92 ? 16.032 -1.537 -13.463 1.00 89.56 92 LYS A O 1
ATOM 758 N N . ALA A 1 93 ? 15.240 -1.162 -15.531 1.00 88.75 93 ALA A N 1
ATOM 759 C CA . ALA A 1 93 ? 14.023 -0.501 -15.072 1.00 88.75 93 ALA A CA 1
ATOM 760 C C . ALA A 1 93 ? 13.114 -1.471 -14.296 1.00 88.75 93 ALA A C 1
ATOM 762 O O . ALA A 1 93 ? 12.662 -1.127 -13.206 1.00 88.75 93 ALA A O 1
ATOM 763 N N . TYR A 1 94 ? 12.920 -2.698 -14.789 1.00 89.62 94 TYR A N 1
ATOM 764 C CA . TYR A 1 94 ? 12.151 -3.726 -14.081 1.00 89.62 94 TYR A CA 1
ATOM 765 C C . TYR A 1 94 ? 12.784 -4.106 -12.742 1.00 89.62 94 TYR A C 1
ATOM 767 O O . TYR A 1 94 ? 12.073 -4.218 -11.749 1.00 89.62 94 TYR A O 1
ATOM 775 N N . GLU A 1 95 ? 14.111 -4.231 -12.678 1.00 91.75 95 GLU A N 1
ATOM 776 C CA . GLU A 1 95 ? 14.809 -4.502 -11.419 1.00 91.75 95 GLU A CA 1
ATOM 777 C C . GLU A 1 95 ? 14.620 -3.359 -10.406 1.00 91.75 95 GLU A C 1
ATOM 779 O O . GLU A 1 95 ? 14.353 -3.606 -9.231 1.00 91.75 95 GLU A O 1
ATOM 784 N N . SER A 1 96 ? 14.700 -2.098 -10.851 1.00 89.56 96 SER A N 1
ATOM 785 C CA . SER A 1 96 ? 14.436 -0.952 -9.970 1.00 89.56 96 SER A CA 1
ATOM 786 C C . SER A 1 96 ? 12.986 -0.897 -9.489 1.00 89.56 96 SER A C 1
ATOM 788 O O . SER A 1 96 ? 12.750 -0.635 -8.314 1.00 89.56 96 SER A O 1
ATOM 790 N N . GLN A 1 97 ? 12.020 -1.195 -10.363 1.00 90.88 97 GLN A N 1
ATOM 791 C CA . GLN A 1 97 ? 10.604 -1.220 -10.000 1.00 90.88 97 GLN A CA 1
ATOM 792 C C . GLN A 1 97 ? 10.313 -2.345 -9.007 1.00 90.88 97 GLN A C 1
ATOM 794 O O . GLN A 1 97 ? 9.622 -2.111 -8.022 1.00 90.88 97 GLN A O 1
ATOM 799 N N . ALA A 1 98 ? 10.898 -3.529 -9.202 1.00 91.44 98 ALA A N 1
ATOM 800 C CA . ALA A 1 98 ? 10.765 -4.639 -8.263 1.00 91.44 98 ALA A CA 1
ATOM 801 C C . ALA A 1 98 ? 11.288 -4.268 -6.864 1.00 91.44 98 ALA A C 1
ATOM 803 O O . ALA A 1 98 ? 10.603 -4.519 -5.876 1.00 91.44 98 ALA A O 1
ATOM 804 N N . LYS A 1 99 ? 12.446 -3.596 -6.777 1.00 93.19 99 LYS A N 1
ATOM 805 C CA . LYS A 1 99 ? 12.999 -3.109 -5.499 1.00 93.19 99 LYS A CA 1
ATOM 806 C C . LYS A 1 99 ? 12.107 -2.063 -4.824 1.00 93.19 99 LYS A C 1
ATOM 808 O O . LYS A 1 99 ? 11.978 -2.084 -3.604 1.00 93.19 99 LYS A O 1
ATOM 813 N N . ILE A 1 100 ? 11.494 -1.161 -5.595 1.00 91.81 100 ILE A N 1
ATOM 814 C CA . ILE A 1 100 ? 10.553 -0.160 -5.062 1.00 91.81 100 ILE A CA 1
ATOM 815 C C . ILE A 1 100 ? 9.310 -0.853 -4.497 1.00 91.81 100 ILE A C 1
ATOM 817 O O . ILE A 1 100 ? 8.946 -0.598 -3.355 1.00 91.81 100 ILE A O 1
ATOM 821 N N . VAL A 1 101 ? 8.717 -1.784 -5.247 1.00 92.56 101 VAL A N 1
ATOM 822 C CA . VAL A 1 101 ? 7.534 -2.541 -4.806 1.00 92.56 101 VAL A CA 1
ATOM 823 C C . VAL A 1 101 ? 7.838 -3.375 -3.559 1.00 92.56 101 VAL A C 1
ATOM 825 O O . VAL A 1 101 ? 7.032 -3.423 -2.633 1.00 92.56 101 VAL A O 1
ATOM 828 N N . GLU A 1 102 ? 9.011 -4.007 -3.491 1.00 93.38 102 GLU A N 1
ATOM 829 C CA . GLU A 1 102 ? 9.436 -4.751 -2.303 1.00 93.38 102 GLU A CA 1
ATOM 830 C C . GLU A 1 102 ? 9.584 -3.834 -1.078 1.00 93.38 102 GLU A C 1
ATOM 832 O O . GLU A 1 102 ? 9.135 -4.179 0.020 1.00 93.38 102 GLU A O 1
ATOM 837 N N . ALA A 1 103 ? 10.163 -2.643 -1.259 1.00 92.69 103 ALA A N 1
ATOM 838 C CA . ALA A 1 103 ? 10.294 -1.651 -0.197 1.00 92.69 103 ALA A CA 1
ATOM 839 C C . ALA A 1 103 ? 8.928 -1.122 0.275 1.00 92.69 103 ALA A C 1
ATOM 841 O O . ALA A 1 103 ? 8.694 -1.038 1.483 1.00 92.69 103 ALA A O 1
ATOM 842 N N . GLU A 1 104 ? 8.010 -0.827 -0.648 1.00 92.88 104 GLU A N 1
ATOM 843 C CA . GLU A 1 104 ? 6.635 -0.411 -0.344 1.00 92.88 104 GLU A CA 1
ATOM 844 C C . GLU A 1 104 ? 5.865 -1.500 0.405 1.00 92.88 104 GLU A C 1
ATOM 846 O O . GLU A 1 104 ? 5.211 -1.220 1.413 1.00 92.88 104 GLU A O 1
ATOM 851 N N . TYR A 1 105 ? 5.985 -2.757 -0.029 1.00 93.12 105 TYR A N 1
ATOM 852 C CA . TYR A 1 105 ? 5.367 -3.894 0.647 1.00 93.12 105 TYR A CA 1
ATOM 853 C C . TYR A 1 105 ? 5.907 -4.062 2.070 1.00 93.12 105 TYR A C 1
ATOM 855 O O . TYR A 1 105 ? 5.134 -4.213 3.019 1.00 93.12 105 TYR A O 1
ATOM 863 N N . LYS A 1 106 ? 7.232 -3.991 2.247 1.00 94.00 106 LYS A N 1
ATOM 864 C CA . LYS A 1 106 ? 7.866 -4.105 3.565 1.00 94.00 106 LYS A CA 1
ATOM 865 C C . LYS A 1 106 ? 7.445 -2.966 4.494 1.00 94.00 106 LYS A C 1
ATOM 867 O O . LYS A 1 106 ? 7.102 -3.229 5.645 1.00 94.00 106 LYS A O 1
ATOM 872 N N . SER A 1 107 ? 7.417 -1.733 3.989 1.00 91.44 107 SER A N 1
ATOM 873 C CA . SER A 1 107 ? 6.962 -0.559 4.741 1.00 91.44 107 SER A CA 1
ATOM 874 C C . SER A 1 107 ? 5.488 -0.673 5.139 1.00 91.44 107 SER A C 1
ATOM 876 O O . SER A 1 107 ? 5.150 -0.456 6.301 1.00 91.44 107 SER A O 1
ATOM 878 N N . SER A 1 108 ? 4.626 -1.100 4.2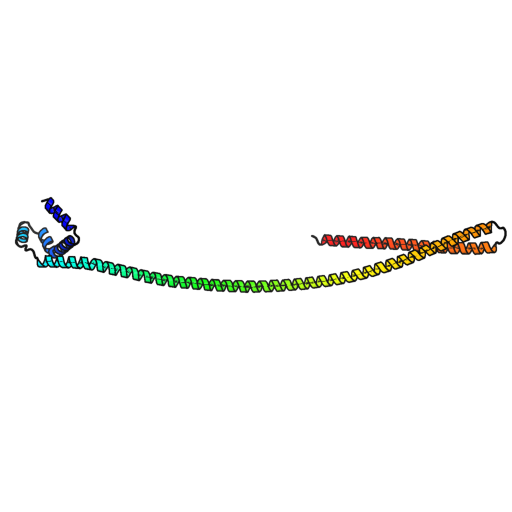14 1.00 93.38 108 SER A N 1
ATOM 879 C CA . SER A 1 108 ? 3.195 -1.301 4.475 1.00 93.38 108 SER A CA 1
ATOM 880 C C . SER A 1 108 ? 2.960 -2.391 5.516 1.00 93.38 108 SER A C 1
ATOM 882 O O . SER A 1 108 ? 2.155 -2.219 6.428 1.00 93.38 108 SER A O 1
ATOM 884 N N . LYS A 1 109 ? 3.702 -3.501 5.428 1.00 94.19 109 LYS A N 1
ATOM 885 C CA . LYS A 1 109 ? 3.638 -4.586 6.411 1.00 94.19 109 LYS A CA 1
ATOM 886 C C . LYS A 1 109 ? 4.063 -4.115 7.803 1.00 94.19 109 LYS A C 1
ATOM 888 O O . LYS A 1 109 ? 3.416 -4.468 8.782 1.00 94.19 109 LYS A O 1
ATOM 893 N N . GLU A 1 110 ? 5.131 -3.325 7.900 1.00 93.88 110 GLU A N 1
ATOM 894 C CA . GLU A 1 110 ? 5.596 -2.773 9.177 1.00 93.88 110 GLU A CA 1
ATOM 895 C C . GLU A 1 110 ? 4.591 -1.774 9.767 1.00 93.88 110 GLU A C 1
ATOM 897 O O . GLU A 1 110 ? 4.316 -1.811 10.965 1.00 93.88 110 GLU A O 1
ATOM 902 N N . TYR A 1 111 ? 4.007 -0.912 8.930 1.00 93.62 111 TYR A N 1
ATOM 903 C CA . TYR A 1 111 ? 2.962 0.023 9.344 1.00 93.62 111 TYR A CA 1
ATOM 904 C C . TYR A 1 111 ? 1.724 -0.705 9.878 1.00 93.62 111 TYR A C 1
ATOM 906 O O . TYR A 1 111 ? 1.256 -0.390 10.970 1.00 93.62 111 TYR A O 1
ATOM 914 N N . LEU A 1 112 ? 1.239 -1.717 9.150 1.00 92.56 112 LEU A N 1
ATOM 915 C CA . LEU A 1 112 ? 0.114 -2.543 9.587 1.00 92.56 112 LEU A CA 1
ATOM 916 C C . LEU A 1 112 ? 0.429 -3.286 10.888 1.00 92.56 112 LEU A C 1
ATOM 918 O O . LEU A 1 112 ? -0.421 -3.332 11.768 1.00 92.56 112 LEU A O 1
ATOM 922 N N . GLY A 1 113 ? 1.652 -3.805 11.046 1.00 94.75 113 GLY A N 1
ATOM 923 C CA . GLY A 1 113 ? 2.093 -4.419 12.301 1.00 94.75 113 GLY A CA 1
ATOM 924 C C . GLY A 1 113 ? 1.992 -3.452 13.483 1.00 94.75 113 GLY A C 1
ATOM 925 O O . GLY A 1 113 ? 1.351 -3.767 14.478 1.00 94.75 113 GLY A O 1
ATOM 926 N N . LYS A 1 114 ? 2.526 -2.232 13.337 1.00 94.81 114 LYS A N 1
ATOM 927 C CA . LYS A 1 114 ? 2.445 -1.193 14.381 1.00 94.81 114 LYS A CA 1
ATOM 928 C C . LYS A 1 114 ? 1.009 -0.772 14.690 1.00 94.81 114 LYS A C 1
ATOM 930 O O . LYS A 1 114 ? 0.703 -0.465 15.839 1.00 94.81 114 LYS A O 1
ATOM 935 N N . LEU A 1 115 ? 0.145 -0.718 13.676 1.00 95.81 115 LEU A N 1
ATOM 936 C CA . LEU A 1 115 ? -1.264 -0.387 13.862 1.00 95.81 115 LEU A CA 1
ATOM 937 C C . LEU A 1 115 ? -1.980 -1.477 14.667 1.00 95.81 115 LEU A C 1
ATOM 939 O O . LEU A 1 115 ? -2.644 -1.154 15.645 1.00 95.81 115 LEU A O 1
ATOM 943 N N . ILE A 1 116 ? -1.774 -2.747 14.308 1.00 95.12 116 ILE A N 1
ATOM 944 C CA . ILE A 1 116 ? -2.339 -3.899 15.022 1.00 95.12 116 ILE A CA 1
ATOM 945 C C . ILE A 1 116 ? -1.841 -3.937 16.470 1.00 95.12 116 ILE A C 1
ATOM 947 O O . ILE A 1 116 ? -2.644 -4.104 17.384 1.00 95.12 116 ILE A O 1
ATOM 951 N N . ASP A 1 117 ? -0.541 -3.734 16.703 1.00 96.00 117 ASP A N 1
ATOM 952 C CA . ASP A 1 117 ? 0.025 -3.714 18.057 1.00 96.00 117 ASP A CA 1
ATOM 953 C C . ASP A 1 117 ? -0.601 -2.602 18.914 1.00 96.00 117 ASP A C 1
ATOM 955 O O . ASP A 1 117 ? -0.908 -2.805 20.090 1.00 96.00 117 ASP A O 1
ATOM 959 N N . LYS A 1 118 ? -0.842 -1.429 18.315 1.00 95.38 118 LYS A N 1
ATOM 960 C CA . LYS A 1 118 ? -1.515 -0.313 18.984 1.00 95.38 118 LYS A CA 1
ATOM 961 C C . LYS A 1 118 ? -2.988 -0.616 19.266 1.00 95.38 118 LYS A C 1
ATOM 963 O O . LYS A 1 118 ? -3.459 -0.330 20.361 1.00 95.38 118 LYS A O 1
ATOM 968 N N . GLU A 1 119 ? -3.711 -1.190 18.308 1.00 94.38 119 GLU A N 1
ATOM 969 C CA . GLU A 1 119 ? -5.110 -1.589 18.498 1.00 94.38 119 GLU A CA 1
ATOM 970 C C . GLU A 1 119 ? -5.251 -2.662 19.582 1.00 94.38 119 GLU A C 1
ATOM 972 O O . GLU A 1 119 ? -6.159 -2.577 20.403 1.00 94.38 119 GLU A O 1
ATOM 977 N N . LEU A 1 120 ? -4.324 -3.621 19.657 1.00 95.00 120 LEU A N 1
ATOM 978 C CA . LEU A 1 120 ? -4.298 -4.631 20.718 1.00 95.00 120 LEU A CA 1
ATOM 979 C C . LEU A 1 120 ? -4.065 -4.022 22.104 1.00 95.00 120 LEU A C 1
ATOM 981 O O . LEU A 1 120 ? -4.698 -4.454 23.069 1.00 95.00 120 LEU A O 1
ATOM 985 N N . LEU A 1 121 ? -3.174 -3.031 22.212 1.00 95.00 121 LEU A N 1
ATOM 986 C CA . LEU A 1 121 ? -2.954 -2.297 23.460 1.00 95.00 121 LEU A CA 1
ATOM 987 C C . LEU A 1 121 ? -4.211 -1.531 23.878 1.00 95.00 121 LEU A C 1
ATOM 989 O O . LEU A 1 121 ? -4.677 -1.718 24.999 1.00 95.00 121 LEU A O 1
ATOM 993 N N . ASN A 1 122 ? -4.803 -0.763 22.962 1.00 95.56 122 ASN A N 1
ATOM 994 C CA . ASN A 1 122 ? -6.041 -0.029 23.224 1.00 95.56 122 ASN A CA 1
ATOM 995 C C . ASN A 1 122 ? -7.177 -0.970 23.647 1.00 95.56 122 ASN A C 1
ATOM 997 O O . ASN A 1 122 ? -7.867 -0.710 24.626 1.00 95.56 122 ASN A O 1
ATOM 1001 N N . TRP A 1 123 ? -7.350 -2.094 22.948 1.00 95.25 123 TRP A N 1
ATOM 1002 C CA . TRP A 1 123 ? -8.398 -3.062 23.269 1.00 95.25 123 TRP A CA 1
ATOM 1003 C C . TRP A 1 123 ? -8.197 -3.697 24.646 1.00 95.25 123 TRP A C 1
ATOM 1005 O O . TRP A 1 123 ? -9.162 -3.979 25.356 1.00 95.25 123 TRP A O 1
ATOM 1015 N N . LYS A 1 124 ? -6.940 -3.914 25.050 1.00 95.44 124 LYS A N 1
ATOM 1016 C CA . LYS A 1 124 ? -6.617 -4.385 26.396 1.00 95.44 124 LYS A CA 1
ATOM 1017 C C . LYS A 1 124 ? -6.983 -3.340 27.453 1.00 95.44 124 LYS A C 1
ATOM 1019 O O . LYS A 1 124 ? -7.620 -3.702 28.435 1.00 95.44 124 LYS A O 1
ATOM 1024 N N . GLU A 1 125 ? -6.632 -2.075 27.237 1.00 95.44 125 GLU A N 1
ATOM 1025 C CA . GLU A 1 125 ? -6.984 -0.974 28.143 1.00 95.44 125 GLU A CA 1
ATOM 1026 C C . GLU A 1 125 ? -8.506 -0.798 28.264 1.00 95.44 125 GLU A C 1
ATOM 1028 O O . GLU A 1 125 ? -9.031 -0.697 29.372 1.00 95.44 125 GLU A O 1
ATOM 1033 N N . GLU A 1 126 ? -9.234 -0.841 27.145 1.00 94.00 126 GLU A N 1
ATOM 1034 C CA . GLU A 1 126 ? -10.701 -0.794 27.133 1.00 94.00 126 GLU A CA 1
ATOM 1035 C C . GLU A 1 126 ? -11.311 -1.979 27.884 1.00 94.00 126 GLU A C 1
ATOM 1037 O O . GLU A 1 126 ? -12.240 -1.811 28.674 1.00 94.00 126 GLU A O 1
ATOM 1042 N N . LYS A 1 127 ? -10.782 -3.188 27.672 1.00 95.25 127 LYS A N 1
ATOM 1043 C CA . LYS A 1 127 ? -11.246 -4.386 28.373 1.00 95.25 127 LYS A CA 1
ATOM 1044 C C . LYS A 1 127 ? -11.023 -4.279 29.880 1.00 95.25 127 LYS A C 1
ATOM 1046 O O . LYS A 1 127 ? -11.924 -4.640 30.635 1.00 95.25 127 LYS A O 1
ATOM 1051 N N . ASP A 1 128 ? -9.853 -3.815 30.307 1.00 96.12 128 ASP A N 1
ATOM 1052 C CA . ASP A 1 128 ? -9.533 -3.653 31.725 1.00 96.12 128 ASP A CA 1
ATOM 1053 C C . ASP A 1 128 ? -10.452 -2.586 32.356 1.00 96.12 128 ASP A C 1
ATOM 1055 O O . ASP A 1 128 ? -11.080 -2.849 33.380 1.00 96.12 128 ASP A O 1
ATOM 1059 N N . SER A 1 129 ? -10.681 -1.456 31.674 1.00 95.06 129 SER A N 1
ATOM 1060 C CA . SER A 1 129 ? -11.641 -0.429 32.112 1.00 95.06 129 SER A CA 1
ATOM 1061 C C . SER A 1 129 ? -13.081 -0.953 32.217 1.00 95.06 129 SER A C 1
ATOM 1063 O O . SER A 1 129 ? -13.792 -0.653 33.181 1.00 95.06 129 SER A O 1
ATOM 1065 N N . LEU A 1 130 ? -13.524 -1.770 31.256 1.00 93.56 130 LEU A N 1
ATOM 1066 C CA . LEU A 1 130 ? -14.846 -2.394 31.302 1.00 93.56 130 LEU A CA 1
ATOM 1067 C C . LEU A 1 130 ? -14.962 -3.389 32.459 1.00 93.56 130 LEU A C 1
ATOM 1069 O O . LEU A 1 130 ? -16.002 -3.426 33.118 1.00 93.56 130 LEU A O 1
ATOM 1073 N N . LEU A 1 131 ? -13.915 -4.171 32.735 1.00 94.81 131 LEU A N 1
ATOM 1074 C CA . LEU A 1 131 ? -13.888 -5.090 33.875 1.00 94.81 131 LEU A CA 1
ATOM 1075 C C . LEU A 1 131 ? -13.971 -4.345 35.210 1.00 94.81 131 LEU A C 1
ATOM 1077 O O . LEU A 1 131 ? -14.727 -4.778 36.082 1.00 94.81 131 LEU A O 1
ATOM 1081 N N . ASP A 1 132 ? -13.273 -3.219 35.343 1.00 95.81 132 ASP A N 1
ATOM 1082 C CA . ASP A 1 132 ? -13.347 -2.372 36.536 1.00 95.81 132 ASP A CA 1
ATOM 1083 C C . ASP A 1 132 ? -14.763 -1.805 36.726 1.00 95.81 132 ASP A C 1
ATOM 1085 O O . ASP A 1 132 ? -15.346 -1.937 37.805 1.00 95.81 132 ASP A O 1
ATOM 1089 N N . SER A 1 133 ? -15.381 -1.279 35.660 1.00 92.62 133 SER A N 1
ATOM 1090 C CA . SER A 1 133 ? -16.762 -0.771 35.723 1.00 92.62 133 SER A CA 1
ATOM 1091 C C . SER A 1 133 ? -17.786 -1.866 36.057 1.00 92.62 133 SER A C 1
ATOM 1093 O O . SER A 1 133 ? -18.764 -1.631 36.771 1.00 92.62 133 SER A O 1
ATOM 1095 N N . LEU A 1 134 ? -17.553 -3.096 35.586 1.00 93.69 134 LEU A N 1
ATOM 1096 C CA . LEU A 1 134 ? -18.389 -4.250 35.902 1.00 93.69 134 LEU A CA 1
ATOM 1097 C C . LEU A 1 134 ? -18.248 -4.647 37.376 1.00 93.69 134 LEU A C 1
ATOM 1099 O O . LEU A 1 134 ? -19.245 -4.995 38.013 1.00 93.69 134 LEU A O 1
ATOM 1103 N N . ALA A 1 135 ? -17.029 -4.604 37.920 1.00 94.75 135 ALA A N 1
ATOM 1104 C CA . ALA A 1 135 ? -16.778 -4.885 39.328 1.00 94.75 135 ALA A CA 1
ATOM 1105 C C . ALA A 1 135 ? -17.473 -3.856 40.232 1.00 94.75 135 ALA A C 1
ATOM 1107 O O . ALA A 1 135 ? -18.174 -4.250 41.167 1.00 94.75 135 ALA A O 1
ATOM 1108 N N . GLU A 1 136 ? -17.366 -2.567 39.901 1.00 94.56 136 GLU A N 1
ATOM 1109 C CA . GLU A 1 136 ? -18.053 -1.483 40.611 1.00 94.56 136 GLU A CA 1
ATOM 1110 C C . GLU A 1 136 ? -19.580 -1.645 40.543 1.00 94.56 136 GLU A C 1
ATOM 1112 O O . GLU A 1 136 ? -20.269 -1.622 41.566 1.00 94.56 136 GLU A O 1
ATOM 1117 N N . SER A 1 137 ? -20.124 -1.907 39.350 1.00 91.25 137 SER A N 1
ATOM 1118 C CA . SER A 1 137 ? -21.558 -2.156 39.167 1.00 91.25 137 SER A CA 1
ATOM 1119 C C . SER A 1 137 ? -22.045 -3.338 40.010 1.00 91.25 137 SER A C 1
ATOM 1121 O O . SER A 1 137 ? -23.082 -3.254 40.674 1.00 91.25 137 SER A O 1
ATOM 1123 N N . LYS A 1 138 ? -21.273 -4.430 40.055 1.00 94.62 138 LYS A N 1
ATOM 1124 C CA . LYS A 1 138 ? -21.595 -5.609 40.866 1.00 94.62 138 LYS A CA 1
ATOM 1125 C C . LYS A 1 138 ? -21.610 -5.292 42.362 1.00 94.62 138 LYS A C 1
ATOM 1127 O O . LYS A 1 138 ? -22.490 -5.784 43.068 1.00 94.62 138 LYS A O 1
ATOM 1132 N N . GLU A 1 139 ? -20.680 -4.470 42.844 1.00 94.19 139 GLU A N 1
ATOM 1133 C CA . GLU A 1 139 ? -20.657 -4.026 44.241 1.00 94.19 139 GLU A CA 1
ATOM 1134 C C . GLU A 1 139 ? -21.887 -3.170 44.582 1.00 94.19 139 GLU A C 1
ATOM 1136 O O . GLU A 1 139 ? -22.532 -3.387 45.613 1.00 94.19 139 GLU A O 1
ATOM 1141 N N . ILE A 1 140 ? -22.271 -2.249 43.693 1.00 93.19 140 ILE A N 1
ATOM 1142 C CA . ILE A 1 140 ? -23.477 -1.424 43.856 1.00 93.19 140 ILE A CA 1
ATOM 1143 C C . ILE A 1 140 ? -24.732 -2.302 43.906 1.00 93.19 140 ILE A C 1
ATOM 1145 O O . ILE A 1 140 ? -25.583 -2.110 44.780 1.00 93.19 140 ILE A O 1
ATOM 1149 N N . VAL A 1 141 ? -24.846 -3.284 43.007 1.00 92.31 141 VAL A N 1
ATOM 1150 C CA . VAL A 1 141 ? -25.971 -4.229 42.984 1.00 92.31 141 VAL A CA 1
ATOM 1151 C C . VAL A 1 141 ? -26.038 -5.033 44.283 1.00 92.31 141 VAL A C 1
ATOM 1153 O O . VAL A 1 141 ? -27.112 -5.118 44.876 1.00 92.31 141 VAL A O 1
ATOM 1156 N N . ASP A 1 142 ? -24.916 -5.562 44.777 1.00 93.81 142 ASP A N 1
ATOM 1157 C CA . ASP A 1 142 ? -24.881 -6.319 46.038 1.00 93.81 142 ASP A CA 1
ATOM 1158 C C . ASP A 1 142 ? -25.264 -5.444 47.247 1.00 93.81 142 ASP A C 1
ATOM 1160 O O . ASP A 1 142 ? -26.042 -5.848 48.117 1.00 93.81 142 ASP A O 1
ATOM 1164 N N . LYS A 1 143 ? -24.789 -4.193 47.280 1.00 93.69 143 LYS A N 1
ATOM 1165 C CA . LYS A 1 143 ? -25.158 -3.216 48.313 1.00 93.69 143 LYS A CA 1
ATOM 1166 C C . LYS A 1 143 ? -26.651 -2.888 48.279 1.00 93.69 143 LYS A C 1
ATOM 1168 O O . LYS A 1 143 ? -27.286 -2.827 49.335 1.00 93.69 143 LYS A O 1
ATOM 1173 N N . ASN A 1 144 ? -27.219 -2.690 47.093 1.00 91.31 144 ASN A N 1
ATOM 1174 C CA . ASN A 1 144 ? -28.646 -2.419 46.928 1.00 91.31 144 ASN A CA 1
ATOM 1175 C C . ASN A 1 144 ? -29.498 -3.637 47.289 1.00 91.31 144 ASN A C 1
ATOM 1177 O O . ASN A 1 144 ? -30.507 -3.485 47.973 1.00 91.31 144 ASN A O 1
ATOM 1181 N N . TYR A 1 145 ? -29.057 -4.842 46.931 1.00 93.06 145 TYR A N 1
ATOM 1182 C CA . TYR A 1 145 ? -29.713 -6.086 47.325 1.00 93.06 145 TYR A CA 1
ATOM 1183 C C . TYR A 1 145 ? -29.759 -6.252 48.852 1.00 93.06 145 TYR A C 1
ATOM 1185 O O . TYR A 1 145 ? -30.810 -6.554 49.417 1.00 93.06 145 TYR A O 1
ATOM 1193 N N . LYS A 1 146 ? -28.652 -5.965 49.552 1.00 92.94 146 LYS A N 1
ATOM 1194 C CA . LYS A 1 146 ? -28.608 -5.962 51.026 1.00 92.94 146 LYS A CA 1
ATOM 1195 C C . LYS A 1 146 ? -29.560 -4.935 51.638 1.00 92.94 146 LYS A C 1
ATOM 1197 O O . LYS A 1 146 ? -30.262 -5.257 52.593 1.00 92.94 146 LYS A O 1
ATOM 1202 N N . LYS A 1 147 ? -29.604 -3.714 51.092 1.00 91.25 147 LYS A N 1
ATOM 1203 C CA . LYS A 1 147 ? -30.552 -2.679 51.538 1.00 91.25 147 LYS A CA 1
ATOM 1204 C C . LYS A 1 147 ? -32.000 -3.116 51.334 1.00 91.25 147 LYS A C 1
ATOM 1206 O O . LYS A 1 147 ? -32.807 -2.925 52.237 1.00 91.25 147 LYS A O 1
ATOM 1211 N N . TYR A 1 148 ? -32.311 -3.721 50.189 1.00 90.00 148 TYR A N 1
ATOM 1212 C CA . TYR A 1 148 ? -33.643 -4.244 49.896 1.00 90.00 148 TYR A CA 1
ATOM 1213 C C . TYR A 1 148 ? -34.059 -5.308 50.919 1.00 90.00 148 TYR A C 1
ATOM 1215 O O . TYR A 1 148 ? -35.115 -5.178 51.527 1.00 90.00 148 TYR A O 1
ATOM 1223 N N . HIS A 1 149 ? -33.187 -6.282 51.209 1.00 89.38 149 HIS A N 1
ATOM 1224 C CA . HIS A 1 149 ? -33.436 -7.304 52.238 1.00 89.38 149 HIS A CA 1
ATOM 1225 C C . HIS A 1 149 ? -33.655 -6.715 53.634 1.00 89.38 149 HIS A C 1
ATOM 1227 O O . HIS A 1 149 ? -34.546 -7.142 54.364 1.00 89.38 149 HIS A O 1
ATOM 1233 N N . GLN A 1 150 ? -32.869 -5.709 54.022 1.00 89.56 150 GLN A N 1
ATOM 1234 C CA . GLN A 1 150 ? -33.074 -5.010 55.295 1.00 89.56 150 GLN A CA 1
ATOM 1235 C C . GLN A 1 150 ? -34.423 -4.288 55.338 1.00 89.56 150 GLN A C 1
ATOM 1237 O O . GLN A 1 150 ? -35.080 -4.265 56.379 1.00 89.56 150 GLN A O 1
ATOM 1242 N N . LEU A 1 151 ? -34.833 -3.688 54.222 1.00 89.94 151 LEU A N 1
ATOM 1243 C CA . LEU A 1 151 ? -36.113 -3.002 54.116 1.00 89.94 151 LEU A CA 1
ATOM 1244 C C . LEU A 1 151 ? -37.278 -3.998 54.183 1.00 89.94 151 LEU A C 1
ATOM 1246 O O . LEU A 1 151 ? -38.231 -3.763 54.917 1.00 89.94 151 LEU A O 1
ATOM 1250 N N . GLU A 1 152 ? -37.166 -5.138 53.505 1.00 90.12 152 GLU A N 1
ATOM 1251 C CA . GLU A 1 152 ? -38.142 -6.231 53.544 1.00 90.12 152 GLU A CA 1
ATOM 1252 C C . GLU A 1 152 ? -38.318 -6.788 54.967 1.00 90.12 152 GLU A C 1
ATOM 1254 O O . GLU A 1 152 ? -39.444 -6.962 55.438 1.00 90.12 152 GLU A O 1
ATOM 1259 N N . GLN A 1 153 ? -37.221 -6.965 55.712 1.00 90.06 153 GLN A N 1
ATOM 1260 C CA . GLN A 1 153 ? -37.276 -7.346 57.129 1.00 90.06 153 GLN A CA 1
ATOM 1261 C C . GLN A 1 153 ? -37.976 -6.290 57.994 1.00 90.06 153 GLN A C 1
ATOM 1263 O O . GLN A 1 153 ? -38.793 -6.641 58.848 1.00 90.06 153 GLN A O 1
ATOM 1268 N N . LYS A 1 154 ? -37.693 -4.999 57.770 1.00 88.19 154 LYS A N 1
ATOM 1269 C CA . LYS A 1 154 ? -38.381 -3.907 58.477 1.00 88.19 154 LYS A CA 1
ATOM 1270 C C . LYS A 1 154 ? -39.877 -3.899 58.173 1.00 88.19 154 LYS A C 1
ATOM 1272 O O . LYS A 1 154 ? -40.665 -3.785 59.105 1.00 88.19 154 LYS A O 1
ATOM 1277 N N . PHE A 1 155 ? -40.270 -4.066 56.910 1.00 85.62 155 PHE A N 1
ATOM 1278 C CA . PHE A 1 155 ? -41.680 -4.169 56.531 1.00 85.62 155 PHE A CA 1
ATOM 1279 C C . PHE A 1 155 ? -42.361 -5.346 57.224 1.00 85.62 155 PHE A C 1
ATOM 1281 O O . PHE A 1 155 ? -43.426 -5.165 57.804 1.00 85.62 155 PHE A O 1
ATOM 1288 N N . SER A 1 156 ? -41.731 -6.522 57.238 1.00 88.31 156 SER A N 1
ATOM 1289 C CA . SER A 1 156 ? -42.249 -7.697 57.950 1.00 88.31 156 SER A CA 1
ATOM 1290 C C . SER A 1 156 ? -42.489 -7.413 59.439 1.00 88.31 156 SER A C 1
ATOM 1292 O O . SER A 1 156 ? -43.570 -7.694 59.958 1.00 88.31 156 SER A O 1
ATOM 1294 N N . TYR A 1 157 ? -41.531 -6.765 60.112 1.00 85.44 157 TYR A N 1
ATOM 1295 C CA . TYR A 1 157 ? -41.691 -6.349 61.508 1.00 85.44 157 TYR A CA 1
ATOM 1296 C C . TYR A 1 157 ? -42.846 -5.353 61.695 1.00 85.44 157 TYR A C 1
ATOM 1298 O O . TYR A 1 157 ? -43.653 -5.515 62.607 1.00 85.44 157 TYR A O 1
ATOM 1306 N N . VAL A 1 158 ? -42.958 -4.346 60.822 1.00 86.00 158 VAL A N 1
ATOM 1307 C CA . VAL A 1 158 ? -44.041 -3.349 60.871 1.00 86.00 158 VAL A CA 1
ATOM 1308 C C . VAL A 1 158 ? -45.409 -4.002 60.660 1.00 86.00 158 VAL A C 1
ATOM 1310 O O . VAL A 1 158 ? -46.355 -3.669 61.372 1.00 86.00 158 VAL A O 1
ATOM 1313 N N . PHE A 1 159 ? -45.530 -4.955 59.731 1.00 83.56 159 PHE A N 1
ATOM 1314 C CA . PHE A 1 159 ? -46.775 -5.695 59.524 1.00 83.56 159 PHE A CA 1
ATOM 1315 C C . PHE A 1 159 ? -47.139 -6.550 60.742 1.00 83.56 159 PHE A C 1
ATOM 1317 O O . PHE A 1 159 ? -48.291 -6.522 61.169 1.00 83.56 159 PHE A O 1
ATOM 1324 N N . ALA A 1 160 ? -46.166 -7.229 61.354 1.00 85.25 160 ALA A N 1
ATOM 1325 C CA . ALA A 1 160 ? -46.394 -7.995 62.577 1.00 85.25 160 ALA A CA 1
ATOM 1326 C C . ALA A 1 160 ? -46.810 -7.103 63.765 1.00 85.25 160 ALA A C 1
ATOM 1328 O O . ALA A 1 160 ? -47.739 -7.446 64.496 1.00 85.25 160 ALA A O 1
ATOM 1329 N N . ASP A 1 161 ? -46.169 -5.941 63.952 1.00 85.94 161 ASP A N 1
ATOM 1330 C CA . ASP A 1 161 ? -46.548 -4.967 64.990 1.00 85.94 161 ASP A CA 1
ATOM 1331 C C . ASP A 1 161 ? -47.960 -4.416 64.759 1.00 85.94 161 ASP A C 1
ATOM 1333 O O . ASP A 1 161 ? -48.768 -4.348 65.689 1.00 85.94 161 ASP A O 1
ATOM 1337 N N . ARG A 1 162 ? -48.292 -4.083 63.505 1.00 83.12 162 ARG A N 1
ATOM 1338 C CA . ARG A 1 162 ? -49.636 -3.643 63.122 1.00 83.12 162 ARG A CA 1
ATOM 1339 C C . ARG A 1 162 ? -50.679 -4.707 63.452 1.00 83.12 162 ARG A C 1
ATOM 1341 O O . ARG A 1 162 ? -51.699 -4.369 64.045 1.00 83.12 162 ARG A O 1
ATOM 1348 N N . ASP A 1 163 ? -50.442 -5.964 63.090 1.00 85.62 163 ASP A N 1
ATOM 1349 C CA . ASP A 1 163 ? -51.402 -7.051 63.309 1.00 85.62 163 ASP A CA 1
ATOM 1350 C C . ASP A 1 163 ? -51.589 -7.346 64.812 1.00 85.62 163 ASP A C 1
ATOM 1352 O O . ASP A 1 163 ? -52.718 -7.541 65.276 1.00 85.62 163 ASP A O 1
ATOM 1356 N N . ASN A 1 164 ? -50.514 -7.263 65.605 1.00 86.81 164 ASN A N 1
ATOM 1357 C CA . ASN A 1 164 ? -50.591 -7.339 67.067 1.00 86.81 164 ASN A CA 1
ATOM 1358 C C . ASN A 1 164 ? -51.424 -6.192 67.658 1.00 86.81 164 ASN A C 1
ATOM 1360 O O . ASN A 1 164 ? -52.317 -6.439 68.472 1.00 86.81 164 ASN A O 1
ATOM 1364 N N . LYS A 1 165 ? -51.190 -4.945 67.227 1.00 84.50 165 LYS A N 1
ATOM 1365 C CA . LYS A 1 165 ? -51.988 -3.782 67.658 1.00 84.50 165 LYS A CA 1
ATOM 1366 C C . LYS A 1 165 ? -53.453 -3.904 67.252 1.00 84.50 165 LYS A C 1
ATOM 1368 O O . LYS A 1 165 ? -54.332 -3.571 68.042 1.00 84.50 165 LYS A O 1
ATOM 1373 N N . LEU A 1 166 ? -53.734 -4.412 66.052 1.00 84.06 166 LEU A N 1
ATOM 1374 C CA . LEU A 1 166 ? -55.102 -4.637 65.585 1.00 84.06 166 LEU A CA 1
ATOM 1375 C C . LEU A 1 166 ? -55.835 -5.660 66.465 1.00 84.06 166 LEU A C 1
ATOM 1377 O O . LEU A 1 166 ? -57.016 -5.494 66.763 1.00 84.06 166 LEU A O 1
ATOM 1381 N N . THR A 1 167 ? -55.122 -6.701 66.899 1.00 86.69 167 THR A N 1
ATOM 1382 C CA . THR A 1 167 ? -55.648 -7.724 67.812 1.00 86.69 167 THR A CA 1
ATOM 1383 C C . THR A 1 167 ? -55.970 -7.114 69.177 1.00 86.69 167 THR A C 1
ATOM 1385 O O . THR A 1 167 ? -57.096 -7.247 69.647 1.00 86.69 167 THR A O 1
ATOM 1388 N N . GLN A 1 168 ? -55.046 -6.334 69.748 1.00 83.38 168 GLN A N 1
ATOM 1389 C CA . GLN A 1 168 ? -55.269 -5.625 71.016 1.00 83.38 168 GLN A CA 1
ATOM 1390 C C . GLN A 1 168 ? -56.468 -4.667 70.956 1.00 83.38 168 GLN A C 1
ATOM 1392 O O . GLN A 1 168 ? -57.260 -4.607 71.895 1.00 83.38 168 GLN A O 1
ATOM 1397 N N . LEU A 1 169 ? -56.635 -3.939 69.848 1.00 84.62 169 LEU A N 1
ATOM 1398 C CA . LEU A 1 169 ? -57.780 -3.046 69.648 1.00 84.62 169 LEU A CA 1
ATOM 1399 C C . LEU A 1 169 ? -59.106 -3.811 69.553 1.00 84.62 169 LEU A C 1
ATOM 1401 O O . LEU A 1 169 ? -60.119 -3.350 70.080 1.00 84.62 169 LEU A O 1
ATOM 1405 N N . ASN A 1 170 ? -59.119 -4.974 68.898 1.00 85.06 170 ASN A N 1
ATOM 1406 C CA . ASN A 1 170 ? -60.312 -5.819 68.846 1.00 85.06 170 ASN A CA 1
ATOM 1407 C C . ASN A 1 170 ? -60.681 -6.356 70.235 1.00 85.06 170 ASN A C 1
ATOM 1409 O O . ASN A 1 170 ? -61.851 -6.268 70.610 1.00 85.06 170 ASN A O 1
ATOM 1413 N N . ASP A 1 171 ? -59.696 -6.811 71.014 1.00 85.75 171 ASP A N 1
ATOM 1414 C CA . ASP A 1 171 ? -59.902 -7.268 72.393 1.00 85.75 171 ASP A CA 1
ATOM 1415 C C . ASP A 1 171 ? -60.453 -6.138 73.276 1.00 85.75 171 ASP A C 1
ATOM 1417 O O . ASP A 1 171 ? -61.424 -6.331 74.013 1.00 85.75 171 ASP A O 1
ATOM 1421 N N . GLN A 1 172 ? -59.892 -4.928 73.158 1.00 82.06 172 GLN A N 1
ATOM 1422 C CA . GLN A 1 172 ? -60.397 -3.746 73.860 1.00 82.06 172 GLN A CA 1
ATOM 1423 C C . GLN A 1 172 ? -61.838 -3.429 73.467 1.00 82.06 172 GLN A C 1
ATOM 1425 O O . GLN A 1 172 ? -62.679 -3.249 74.343 1.00 82.06 172 GLN A O 1
ATOM 1430 N N . ARG A 1 173 ? -62.153 -3.406 72.168 1.00 83.81 173 ARG A N 1
ATOM 1431 C CA . ARG A 1 173 ? -63.510 -3.137 71.675 1.00 83.81 173 ARG A CA 1
ATOM 1432 C C . ARG A 1 173 ? -64.522 -4.146 72.217 1.00 83.81 173 ARG A C 1
ATOM 1434 O O . ARG A 1 173 ? -65.641 -3.768 72.570 1.00 83.81 173 ARG A O 1
ATOM 1441 N N . ASP A 1 174 ? -64.161 -5.422 72.258 1.00 86.12 174 ASP A N 1
ATOM 1442 C CA . ASP A 1 174 ? -65.045 -6.475 72.751 1.00 86.12 174 ASP A CA 1
ATOM 1443 C C . ASP A 1 174 ? -65.239 -6.365 74.275 1.00 86.12 174 ASP A C 1
ATOM 1445 O O . ASP A 1 174 ? -66.362 -6.520 74.768 1.00 86.12 174 ASP A O 1
ATOM 1449 N N . LEU A 1 175 ? -64.201 -5.954 75.010 1.00 82.69 175 LEU A N 1
ATOM 1450 C CA . LEU A 1 175 ? -64.289 -5.614 76.431 1.00 82.69 175 LEU A CA 1
ATOM 1451 C C . LEU A 1 175 ? -65.183 -4.384 76.671 1.00 82.69 175 LEU A C 1
ATOM 1453 O O . LEU A 1 175 ? -66.042 -4.413 77.551 1.00 82.69 175 LEU A O 1
ATOM 1457 N N . THR A 1 176 ? -65.075 -3.339 75.844 1.00 81.62 176 THR A N 1
ATOM 1458 C CA . THR A 1 176 ? -65.956 -2.159 75.890 1.00 81.62 176 THR A CA 1
ATOM 1459 C C . THR A 1 176 ? -67.418 -2.538 75.654 1.00 81.62 176 THR A C 1
ATOM 1461 O O . THR A 1 176 ? -68.301 -2.058 76.365 1.00 81.62 176 THR A O 1
ATOM 1464 N N . LYS A 1 177 ? -67.702 -3.442 74.705 1.00 85.94 177 LYS A N 1
ATOM 1465 C CA . LYS A 1 177 ? -69.063 -3.961 74.484 1.00 85.94 177 LYS A CA 1
ATOM 1466 C C . LYS A 1 177 ? -69.582 -4.743 75.691 1.00 85.94 177 LYS A C 1
ATOM 1468 O O . LYS A 1 177 ? -70.733 -4.555 76.083 1.00 85.94 177 LYS A O 1
ATOM 1473 N N . ALA A 1 178 ? -68.753 -5.597 76.292 1.00 82.75 178 ALA A N 1
ATOM 1474 C CA . ALA A 1 178 ? -69.122 -6.356 77.486 1.00 82.75 178 ALA A CA 1
ATOM 1475 C C . ALA A 1 178 ? -69.413 -5.439 78.688 1.00 82.75 178 ALA A C 1
ATOM 1477 O O . ALA A 1 178 ? -70.403 -5.645 79.399 1.00 82.75 178 ALA A O 1
ATOM 1478 N N . LEU A 1 179 ? -68.603 -4.391 78.876 1.00 82.12 179 LEU A N 1
ATOM 1479 C CA . LEU A 1 179 ? -68.846 -3.346 79.872 1.00 82.12 179 LEU A CA 1
ATOM 1480 C C . LEU A 1 179 ? -70.152 -2.600 79.587 1.00 82.12 179 LEU A C 1
ATOM 1482 O O . LEU A 1 179 ? -70.973 -2.468 80.490 1.00 82.12 179 LEU A O 1
ATOM 1486 N N . GLY A 1 180 ? -70.391 -2.183 78.341 1.00 83.75 180 GLY A N 1
ATOM 1487 C CA . GLY A 1 180 ? -71.628 -1.507 77.938 1.00 83.75 180 GLY A CA 1
ATOM 1488 C C . GLY A 1 180 ? -72.880 -2.347 78.214 1.00 83.75 180 GLY A C 1
ATOM 1489 O O . GLY A 1 180 ? -73.837 -1.856 78.811 1.00 83.75 180 GLY A O 1
ATOM 1490 N N . ASN A 1 181 ? -72.849 -3.639 77.874 1.00 86.00 181 ASN A N 1
ATOM 1491 C CA . ASN A 1 181 ? -73.931 -4.576 78.192 1.00 86.00 181 ASN A CA 1
ATOM 1492 C C . ASN A 1 181 ? -74.123 -4.744 79.709 1.00 86.00 181 ASN A C 1
ATOM 1494 O O . ASN A 1 181 ? -75.257 -4.810 80.185 1.00 86.00 181 ASN A O 1
ATOM 1498 N N . SER A 1 182 ? -73.030 -4.781 80.477 1.00 79.81 182 SER A N 1
ATOM 1499 C CA . SER A 1 182 ? -73.088 -4.886 81.940 1.00 79.81 182 SER A CA 1
ATOM 1500 C C . SER A 1 182 ? -73.697 -3.631 82.567 1.00 79.81 182 SER A C 1
ATOM 1502 O O . SER A 1 182 ? -74.605 -3.749 83.387 1.00 79.81 182 SER A O 1
ATOM 1504 N N . ILE A 1 183 ? -73.280 -2.438 82.129 1.00 79.25 183 ILE A N 1
ATOM 1505 C CA . ILE A 1 183 ? -73.856 -1.147 82.536 1.00 79.25 183 ILE A CA 1
ATOM 1506 C C . ILE A 1 183 ? -75.351 -1.107 82.214 1.00 79.25 183 ILE A C 1
ATOM 1508 O O . ILE A 1 183 ? -76.147 -0.753 83.080 1.00 79.25 183 ILE A O 1
ATOM 1512 N N . ALA A 1 184 ? -75.753 -1.525 81.010 1.00 79.81 184 ALA A N 1
ATOM 1513 C CA . ALA A 1 184 ? -77.161 -1.584 80.628 1.00 79.81 184 ALA A CA 1
ATOM 1514 C C . ALA A 1 184 ? -77.961 -2.536 81.537 1.00 79.81 184 ALA A C 1
ATOM 1516 O O . ALA A 1 184 ? -79.027 -2.167 82.027 1.00 79.81 184 ALA A O 1
ATOM 1517 N N . SER A 1 185 ? -77.425 -3.729 81.827 1.00 81.88 185 SER A N 1
ATOM 1518 C CA . SER A 1 185 ? -78.066 -4.694 82.733 1.00 81.88 185 SER A CA 1
ATOM 1519 C C . SER A 1 185 ? -78.199 -4.167 84.168 1.00 81.88 185 SER A C 1
ATOM 1521 O O . SER A 1 185 ? -79.238 -4.351 84.803 1.00 81.88 185 SER A O 1
ATOM 1523 N N . LEU A 1 186 ? -77.183 -3.455 84.668 1.00 77.75 186 LEU A N 1
ATOM 1524 C CA . LEU A 1 186 ? -77.215 -2.803 85.976 1.00 77.75 186 LEU A CA 1
ATOM 1525 C C . LEU A 1 186 ? -78.212 -1.644 85.994 1.00 77.75 186 LEU A C 1
ATOM 1527 O O . LEU A 1 186 ? -78.953 -1.515 86.961 1.00 77.75 186 LEU A O 1
ATOM 1531 N N . GLY A 1 187 ? -78.286 -0.847 84.926 1.00 76.50 187 GLY A N 1
ATOM 1532 C CA . GLY A 1 187 ? -79.272 0.223 84.781 1.00 76.50 187 GLY A CA 1
ATOM 1533 C C . GLY A 1 187 ? -80.711 -0.292 84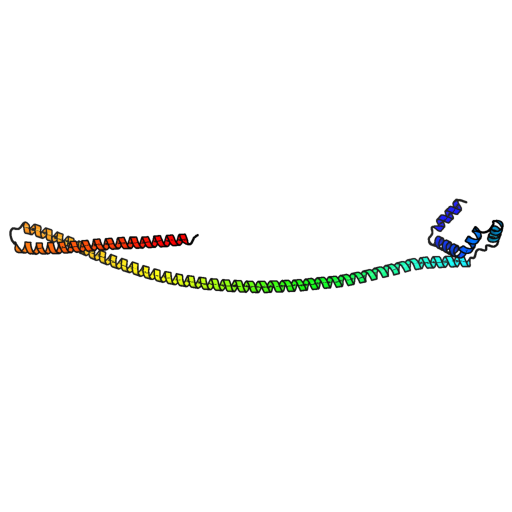.862 1.00 76.50 187 GLY A C 1
ATOM 1534 O O . GLY A 1 187 ? -81.523 0.282 85.587 1.00 76.50 187 GLY A O 1
ATOM 1535 N N . VAL A 1 188 ? -81.012 -1.420 84.206 1.00 77.56 188 VAL A N 1
ATOM 1536 C CA . VAL A 1 188 ? -82.315 -2.102 84.333 1.00 77.56 188 VAL A CA 1
ATOM 1537 C C . VAL A 1 188 ? -82.558 -2.540 85.778 1.00 77.56 188 VAL A C 1
ATOM 1539 O O . VAL A 1 188 ? -83.603 -2.235 86.344 1.00 77.56 188 VAL A O 1
ATOM 1542 N N . LYS A 1 189 ? -81.570 -3.175 86.420 1.00 77.75 189 LYS A N 1
ATOM 1543 C CA . LYS A 1 189 ? -81.690 -3.643 87.809 1.00 77.75 189 LYS A CA 1
ATOM 1544 C C . LYS A 1 189 ? -81.893 -2.498 88.812 1.00 77.75 189 LYS A C 1
ATOM 1546 O O . LYS A 1 189 ? -82.673 -2.646 89.746 1.00 77.75 189 LYS A O 1
ATOM 1551 N N . ILE A 1 190 ? -81.228 -1.357 88.616 1.00 72.25 190 ILE A N 1
ATOM 1552 C CA . ILE A 1 190 ? -81.422 -0.138 89.416 1.00 72.25 190 ILE A CA 1
ATOM 1553 C C . ILE A 1 190 ? -82.835 0.418 89.209 1.00 72.25 190 ILE A C 1
ATOM 1555 O O . ILE A 1 190 ? -83.486 0.781 90.184 1.00 72.25 190 ILE A O 1
ATOM 1559 N N . SER A 1 191 ? -83.327 0.463 87.966 1.00 69.38 191 SER A N 1
ATOM 1560 C CA . SER A 1 191 ? -84.698 0.894 87.663 1.00 69.38 191 SER A CA 1
ATOM 1561 C C . SER A 1 191 ? -85.738 -0.002 88.346 1.00 69.38 191 SER A C 1
ATOM 1563 O O . SER A 1 191 ? -86.694 0.503 88.935 1.00 69.38 191 SER A O 1
ATOM 1565 N N . ASP A 1 192 ? -85.524 -1.319 88.326 1.00 71.62 192 ASP A N 1
ATOM 1566 C CA . ASP A 1 192 ? -86.384 -2.289 89.006 1.00 71.62 192 ASP A CA 1
ATOM 1567 C C . ASP A 1 192 ? -86.342 -2.120 90.532 1.00 71.62 192 ASP A C 1
ATOM 1569 O O . ASP A 1 192 ? -87.389 -2.152 91.181 1.00 71.62 192 ASP A O 1
ATOM 1573 N N . LEU A 1 193 ? -85.161 -1.893 91.117 1.00 65.38 193 LEU A N 1
ATOM 1574 C CA . LEU A 1 193 ? -85.004 -1.635 92.554 1.00 65.38 193 LEU A CA 1
ATOM 1575 C C . LEU A 1 193 ? -85.670 -0.319 92.977 1.00 65.38 193 LEU A C 1
ATOM 1577 O O . LEU A 1 193 ? -86.369 -0.299 93.981 1.00 65.38 193 LEU A O 1
ATOM 1581 N N . ASN A 1 194 ? -85.562 0.747 92.181 1.00 57.88 194 ASN A N 1
ATOM 1582 C CA . ASN A 1 194 ? -86.250 2.017 92.447 1.00 57.88 194 ASN A CA 1
ATOM 1583 C C . ASN A 1 194 ? -87.785 1.885 92.445 1.00 57.88 194 ASN A C 1
ATOM 1585 O O . ASN A 1 194 ? -88.477 2.706 93.043 1.00 57.88 194 ASN A O 1
ATOM 1589 N N . SER A 1 195 ? -88.329 0.865 91.772 1.00 56.59 195 SER A N 1
ATOM 1590 C CA . SER A 1 195 ? -89.770 0.587 91.740 1.00 56.59 195 SER A CA 1
ATOM 1591 C C . SER A 1 195 ? -90.274 -0.233 92.939 1.00 56.59 195 SER A C 1
ATOM 1593 O O . SER A 1 195 ? -91.483 -0.313 93.159 1.00 56.59 195 SER A O 1
ATOM 1595 N N . LYS A 1 196 ? -89.371 -0.822 93.740 1.00 50.38 196 LYS A N 1
ATOM 1596 C CA . LYS A 1 196 ? -89.692 -1.601 94.944 1.00 50.38 196 LYS A CA 1
ATOM 1597 C C . LYS A 1 196 ? -89.184 -0.860 96.180 1.00 50.38 196 LYS A C 1
ATOM 1599 O O . LYS A 1 196 ? -87.991 -0.800 96.432 1.00 50.38 196 LYS A O 1
ATOM 1604 N N . THR A 1 197 ? -90.099 -0.301 96.963 1.00 47.59 197 THR A N 1
ATOM 1605 C CA . THR A 1 197 ? -89.827 0.452 98.199 1.00 47.59 197 THR A CA 1
ATOM 1606 C C . THR A 1 197 ? -89.317 -0.430 99.346 1.00 47.59 197 THR A C 1
ATOM 1608 O O . THR A 1 197 ? -90.021 -0.620 100.332 1.00 47.59 197 THR A O 1
ATOM 1611 N N . GLU A 1 198 ? -88.099 -0.957 99.228 1.00 48.59 198 GLU A N 1
ATOM 1612 C CA . GLU A 1 198 ? -87.280 -1.439 100.343 1.00 48.59 198 GLU A CA 1
ATOM 1613 C C . GLU A 1 198 ? -85.813 -1.561 99.882 1.00 48.59 198 GLU A C 1
ATOM 1615 O O . GLU A 1 198 ? -85.553 -2.110 98.815 1.00 48.59 198 GLU A O 1
ATOM 1620 N N . ILE A 1 199 ? -84.878 -1.118 100.739 1.00 49.62 199 ILE A N 1
ATOM 1621 C CA . ILE A 1 199 ? -83.407 -1.312 100.704 1.00 49.62 199 ILE A CA 1
ATOM 1622 C C . ILE A 1 199 ? -82.578 -0.090 100.224 1.00 49.62 199 ILE A C 1
ATOM 1624 O O . ILE A 1 199 ? -82.168 0.019 99.070 1.00 49.62 199 ILE A O 1
ATOM 1628 N N . GLU A 1 200 ? -82.228 0.801 101.162 1.00 51.59 200 GLU A N 1
ATOM 1629 C CA . GLU A 1 200 ? -81.293 1.929 100.951 1.00 51.59 200 GLU A CA 1
ATOM 1630 C C . GLU A 1 200 ? -79.811 1.501 100.843 1.00 51.59 200 GLU A C 1
ATOM 1632 O O . GLU A 1 200 ? -79.005 2.210 100.241 1.00 51.59 200 GLU A O 1
ATOM 1637 N N . THR A 1 201 ? -79.425 0.336 101.377 1.00 54.75 201 THR A N 1
ATOM 1638 C CA . THR A 1 201 ? -78.025 -0.134 101.394 1.00 54.75 201 THR A CA 1
ATOM 1639 C C . THR A 1 201 ? -77.564 -0.762 100.073 1.00 54.75 201 THR A C 1
ATOM 1641 O O . THR A 1 201 ? -76.480 -0.429 99.596 1.00 54.75 201 THR A O 1
ATOM 1644 N N . ASP A 1 202 ? -78.383 -1.598 99.428 1.00 57.25 202 ASP A N 1
ATOM 1645 C CA . ASP A 1 202 ? -78.045 -2.204 98.125 1.00 57.25 202 ASP A CA 1
ATOM 1646 C C . ASP A 1 202 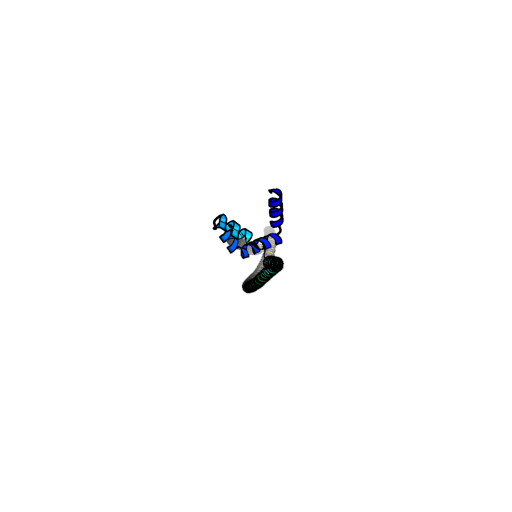? -78.052 -1.177 96.983 1.00 57.25 202 ASP A C 1
ATOM 1648 O O . ASP A 1 202 ? -77.262 -1.289 96.041 1.00 57.25 202 ASP A O 1
ATOM 1652 N N . PHE A 1 203 ? -78.897 -0.143 97.061 1.00 61.72 203 PHE A N 1
ATOM 1653 C CA . PHE A 1 203 ? -78.908 0.937 96.071 1.00 61.72 203 PHE A CA 1
ATOM 1654 C C . PHE A 1 203 ? -77.587 1.717 96.077 1.00 61.72 203 PHE A C 1
ATOM 1656 O O . PHE A 1 203 ? -77.034 2.009 95.015 1.00 61.72 203 PHE A O 1
ATOM 1663 N N . PHE A 1 204 ? -77.049 2.015 97.264 1.00 64.62 204 PHE A N 1
ATOM 1664 C CA . PHE A 1 204 ? -75.813 2.783 97.398 1.00 64.62 204 PHE A CA 1
ATOM 1665 C C . PHE A 1 204 ? -74.590 2.008 96.879 1.00 64.62 204 PHE A C 1
ATOM 1667 O O . PHE A 1 204 ? -73.792 2.566 96.125 1.00 64.62 204 PHE A O 1
ATOM 1674 N N . ASP A 1 205 ? -74.479 0.712 97.197 1.00 67.62 205 ASP A N 1
ATOM 1675 C CA . ASP A 1 205 ? -73.355 -0.121 96.739 1.00 67.62 205 ASP A CA 1
ATOM 1676 C C . ASP A 1 205 ? -73.404 -0.354 95.217 1.00 67.62 205 ASP A C 1
ATOM 1678 O O . ASP A 1 205 ? -72.388 -0.294 94.520 1.00 67.62 205 ASP A O 1
ATOM 1682 N N . THR A 1 206 ? -74.610 -0.525 94.661 1.00 69.44 206 THR A N 1
ATOM 1683 C CA . THR A 1 206 ? -74.796 -0.677 93.209 1.00 69.44 206 THR A CA 1
ATOM 1684 C C . THR A 1 206 ? -74.505 0.627 92.460 1.00 69.44 206 THR A C 1
ATOM 1686 O O . THR A 1 206 ? -73.918 0.594 91.377 1.00 69.44 206 THR A O 1
ATOM 1689 N N . LYS A 1 207 ? -74.851 1.783 93.044 1.00 72.56 207 LYS A N 1
ATOM 1690 C CA . LYS A 1 207 ? -74.537 3.100 92.480 1.00 72.56 207 LYS A CA 1
ATOM 1691 C C . LYS A 1 207 ? -73.032 3.388 92.494 1.00 72.56 207 LYS A C 1
ATOM 1693 O O . LYS A 1 207 ? -72.515 3.815 91.467 1.00 72.56 207 LYS A O 1
ATOM 1698 N N . MET A 1 208 ? -72.323 3.094 93.590 1.00 74.25 208 MET A N 1
ATOM 1699 C CA . MET A 1 208 ? -70.860 3.251 93.637 1.00 74.25 208 MET A CA 1
ATOM 1700 C C . MET A 1 208 ? -70.159 2.392 92.580 1.00 74.25 208 MET A C 1
ATOM 1702 O O . MET A 1 208 ? -69.306 2.890 91.852 1.00 74.25 208 MET A O 1
ATOM 1706 N N . ARG A 1 209 ? -70.566 1.125 92.414 1.00 73.56 209 ARG A N 1
ATOM 1707 C CA . ARG A 1 209 ? -69.994 0.259 91.366 1.00 73.56 209 ARG A CA 1
ATOM 1708 C C . ARG A 1 209 ? -70.265 0.779 89.956 1.00 73.56 209 ARG A C 1
ATOM 1710 O O . ARG A 1 209 ? -69.427 0.597 89.077 1.00 73.56 209 ARG A O 1
ATOM 1717 N N . LEU A 1 210 ? -71.419 1.409 89.728 1.00 73.94 210 LEU A N 1
ATOM 1718 C CA . LEU A 1 210 ? -71.742 2.030 88.445 1.00 73.94 210 LEU A CA 1
ATOM 1719 C C . LEU A 1 210 ? -70.870 3.266 88.182 1.00 73.94 210 LEU A C 1
ATOM 1721 O O . LEU A 1 210 ? -70.392 3.431 87.064 1.00 73.94 210 LEU A O 1
ATOM 1725 N N . GLU A 1 211 ? -70.635 4.101 89.195 1.00 74.38 211 GLU A N 1
ATOM 1726 C CA . GLU A 1 211 ? -69.752 5.270 89.088 1.00 74.38 211 GLU A CA 1
ATOM 1727 C C . GLU A 1 211 ? -68.294 4.853 88.837 1.00 74.38 211 GLU A C 1
ATOM 1729 O O . GLU A 1 211 ? -67.652 5.403 87.941 1.00 74.38 211 GLU A O 1
ATOM 1734 N N . ASP A 1 212 ? -67.796 3.818 89.518 1.00 78.50 212 ASP A N 1
ATOM 1735 C CA . ASP A 1 212 ? -66.460 3.264 89.262 1.00 78.50 212 ASP A CA 1
ATOM 1736 C C . ASP A 1 212 ? -66.340 2.672 87.850 1.00 78.50 212 ASP A C 1
ATOM 1738 O O . ASP A 1 212 ? -65.346 2.903 87.153 1.00 78.50 212 ASP A O 1
ATOM 1742 N N . LEU A 1 213 ? -67.371 1.962 87.378 1.00 74.44 213 LEU A N 1
ATOM 1743 C CA . LEU A 1 213 ? -67.425 1.447 86.008 1.00 74.44 213 LEU A CA 1
ATOM 1744 C C . LEU A 1 213 ? -67.507 2.568 84.968 1.00 74.44 213 LEU A C 1
ATOM 1746 O O . LEU A 1 213 ? -66.845 2.476 83.937 1.00 74.44 213 LEU A O 1
ATOM 1750 N N . MET A 1 214 ? -68.266 3.635 85.225 1.00 70.75 214 MET A N 1
ATOM 1751 C CA . MET A 1 214 ? -68.331 4.803 84.342 1.00 70.75 214 MET A CA 1
ATOM 1752 C C . MET A 1 214 ? -66.992 5.537 84.280 1.00 70.75 214 MET A C 1
ATOM 1754 O O . MET A 1 214 ? -66.552 5.910 83.194 1.00 70.75 214 MET A O 1
ATOM 1758 N N . ASN A 1 215 ? -66.315 5.696 85.416 1.00 75.25 215 ASN A N 1
ATOM 1759 C CA . ASN A 1 215 ? -64.988 6.303 85.466 1.00 75.25 215 ASN A CA 1
ATOM 1760 C C . ASN A 1 215 ? -63.948 5.434 84.744 1.00 75.25 215 ASN A C 1
ATOM 1762 O O . ASN A 1 215 ? -63.107 5.954 84.009 1.00 75.25 215 ASN A O 1
ATOM 1766 N N . SER A 1 216 ? -64.034 4.108 84.884 1.00 74.19 216 SER A N 1
ATOM 1767 C CA . SER A 1 216 ? -63.195 3.169 84.134 1.00 74.19 216 SER A CA 1
ATOM 1768 C C . SER A 1 216 ? -63.477 3.230 82.628 1.00 74.19 216 SER A C 1
ATOM 1770 O O . SER A 1 216 ? -62.538 3.293 81.836 1.00 74.19 216 SER A O 1
ATOM 1772 N N . TYR A 1 217 ? -64.748 3.301 82.231 1.00 73.12 217 TYR A N 1
ATOM 1773 C CA . TYR A 1 217 ? -65.167 3.439 80.837 1.00 73.12 217 TYR A CA 1
ATOM 1774 C C . TYR A 1 217 ? -64.650 4.742 80.206 1.00 73.12 217 TYR A C 1
ATOM 1776 O O . TYR A 1 217 ? -64.077 4.716 79.120 1.00 73.12 217 TYR A O 1
ATOM 1784 N N . LEU A 1 218 ? -64.774 5.872 80.909 1.00 74.81 218 LEU A N 1
ATOM 1785 C CA . LEU A 1 218 ? -64.247 7.170 80.470 1.00 74.81 218 LEU A CA 1
ATOM 1786 C C . LEU A 1 218 ? -62.730 7.143 80.271 1.00 74.81 218 LEU A C 1
ATOM 1788 O O . LEU A 1 218 ? -62.229 7.701 79.297 1.00 74.81 218 LEU A O 1
ATOM 1792 N N . LYS A 1 219 ? -62.004 6.460 81.161 1.00 76.38 219 LYS A N 1
ATOM 1793 C CA . LYS A 1 219 ? -60.552 6.311 81.046 1.00 76.38 219 LYS A CA 1
ATOM 1794 C C . LYS A 1 219 ? -60.159 5.479 79.824 1.00 76.38 219 LYS A C 1
ATOM 1796 O O . LYS A 1 219 ? -59.302 5.899 79.057 1.00 76.38 219 LYS A O 1
ATOM 1801 N N . VAL A 1 220 ? -60.841 4.354 79.593 1.00 73.31 220 VAL A N 1
ATOM 1802 C CA . VAL A 1 220 ? -60.629 3.530 78.389 1.00 73.31 220 VAL A CA 1
ATOM 1803 C C . VAL A 1 220 ? -60.937 4.328 77.120 1.00 73.31 220 VAL A C 1
ATOM 1805 O O . VAL A 1 220 ? -60.212 4.217 76.137 1.00 73.31 220 VAL A O 1
ATOM 1808 N N . GLN A 1 221 ? -61.971 5.170 77.134 1.00 72.50 221 GLN A N 1
ATOM 1809 C CA . GLN A 1 221 ? -62.317 5.985 75.974 1.00 72.50 221 GLN A CA 1
ATOM 1810 C C . GLN A 1 221 ? -61.274 7.079 75.686 1.00 72.50 221 GLN A C 1
ATOM 1812 O O . GLN A 1 221 ? -60.928 7.294 74.528 1.00 72.50 221 GLN A O 1
ATOM 1817 N N . GLN A 1 222 ? -60.699 7.700 76.721 1.00 73.56 222 GLN A N 1
ATOM 1818 C CA . GLN A 1 222 ? -59.570 8.624 76.558 1.00 73.56 222 GLN A CA 1
ATOM 1819 C C . GLN A 1 222 ? -58.320 7.934 75.995 1.00 73.56 222 GLN A C 1
ATOM 1821 O O . GLN A 1 222 ? -57.643 8.506 75.140 1.00 73.56 222 GLN A O 1
ATOM 1826 N N . ASP A 1 223 ? -58.031 6.706 76.432 1.00 73.56 223 ASP A N 1
ATOM 1827 C CA . ASP A 1 223 ? -56.898 5.934 75.915 1.00 73.56 223 ASP A CA 1
ATOM 1828 C C . ASP A 1 223 ? -57.092 5.583 74.425 1.00 73.56 223 ASP A C 1
ATOM 1830 O O . ASP A 1 223 ? -56.148 5.667 73.637 1.00 73.56 223 ASP A O 1
ATOM 1834 N N . VAL A 1 224 ? -58.324 5.265 74.007 1.00 71.94 224 VAL A N 1
ATOM 1835 C CA . VAL A 1 224 ? -58.667 5.019 72.593 1.00 71.94 224 VAL A CA 1
ATOM 1836 C C . VAL A 1 224 ? -58.482 6.279 71.739 1.00 71.94 224 VAL A C 1
ATOM 1838 O O . VAL A 1 224 ? -57.864 6.205 70.673 1.00 71.94 224 VAL A O 1
ATOM 1841 N N . ASP A 1 225 ? -58.944 7.440 72.208 1.00 72.25 225 ASP A N 1
ATOM 1842 C CA . ASP A 1 225 ? -58.788 8.712 71.487 1.00 72.25 225 ASP A CA 1
ATOM 1843 C C . ASP A 1 225 ? -57.306 9.115 71.355 1.00 72.25 225 ASP A C 1
ATOM 1845 O O . ASP A 1 225 ? -56.860 9.582 70.297 1.00 72.25 225 ASP A O 1
ATOM 1849 N N . PHE A 1 226 ? -56.504 8.872 72.397 1.00 74.75 226 PHE A N 1
ATOM 1850 C CA . PHE A 1 226 ? -55.060 9.103 72.355 1.00 74.75 226 PHE A CA 1
ATOM 1851 C C . PHE A 1 226 ? -54.375 8.213 71.308 1.00 74.75 226 PHE A C 1
ATOM 1853 O O . PHE A 1 226 ? -53.603 8.709 70.484 1.00 74.75 226 PHE A O 1
ATOM 1860 N N . ILE A 1 227 ? -54.696 6.916 71.278 1.00 67.81 227 ILE A N 1
ATOM 1861 C CA . ILE A 1 227 ? -54.117 5.968 70.315 1.00 67.81 227 ILE A CA 1
ATOM 1862 C C . ILE A 1 227 ? -54.513 6.321 68.875 1.00 67.81 227 ILE A C 1
ATOM 1864 O O . ILE A 1 227 ? -53.655 6.289 67.991 1.00 67.81 227 ILE A O 1
ATOM 1868 N N . SER A 1 228 ? -55.768 6.719 68.635 1.00 69.69 228 SER A N 1
ATOM 1869 C CA . SER A 1 228 ? -56.216 7.188 67.314 1.00 69.69 228 SER A CA 1
ATOM 1870 C C . SER A 1 228 ? -55.404 8.396 66.842 1.00 69.69 228 SER A C 1
ATOM 1872 O O . SER A 1 228 ? -54.996 8.463 65.683 1.00 69.69 228 SER A O 1
ATOM 1874 N N . THR A 1 229 ? -55.114 9.328 67.751 1.00 73.31 229 THR A N 1
ATOM 1875 C CA . THR A 1 229 ? -54.341 10.535 67.436 1.00 73.31 229 THR A CA 1
ATOM 1876 C C . THR A 1 229 ? -52.887 10.199 67.085 1.00 73.31 229 THR A C 1
ATOM 1878 O O . THR A 1 229 ? -52.338 10.754 66.134 1.00 73.31 229 THR A O 1
ATOM 1881 N N . VAL A 1 230 ? -52.261 9.257 67.800 1.00 72.44 230 VAL A N 1
ATOM 1882 C CA . VAL A 1 230 ? -50.886 8.809 67.504 1.00 72.44 230 VAL A CA 1
ATOM 1883 C C . VAL A 1 230 ? -50.808 8.088 66.153 1.00 72.44 230 VAL A C 1
ATOM 1885 O O . VAL A 1 230 ? -49.845 8.274 65.407 1.00 72.44 230 VAL A O 1
ATOM 1888 N N . LEU A 1 231 ? -51.825 7.297 65.800 1.00 66.75 231 LEU A N 1
ATOM 1889 C CA . LEU A 1 231 ? -51.900 6.630 64.497 1.00 66.75 231 LEU A CA 1
ATOM 1890 C C . LEU A 1 231 ? -52.002 7.633 63.340 1.00 66.75 231 LEU A C 1
ATOM 1892 O O . LEU A 1 231 ? -51.277 7.494 62.355 1.00 66.75 231 LEU A O 1
ATOM 1896 N N . ASP A 1 232 ? -52.822 8.674 63.483 1.00 69.12 232 ASP A N 1
ATOM 1897 C CA . ASP A 1 232 ? -52.947 9.732 62.474 1.00 69.12 232 ASP A CA 1
ATOM 1898 C C . ASP A 1 232 ? -51.648 10.530 62.281 1.00 69.12 232 ASP A C 1
ATOM 1900 O O . ASP A 1 232 ? -51.336 10.944 61.160 1.00 69.12 232 ASP A O 1
ATOM 1904 N N . VAL A 1 233 ? -50.870 10.740 63.349 1.00 71.19 233 VAL A N 1
ATOM 1905 C CA . VAL A 1 233 ? -49.557 11.402 63.267 1.00 71.19 233 VAL A CA 1
ATOM 1906 C C . VAL A 1 233 ? -48.552 10.521 62.526 1.00 71.19 233 VAL A C 1
ATOM 1908 O O . VAL A 1 233 ? -47.936 10.991 61.571 1.00 71.19 233 VAL A O 1
ATOM 1911 N N . ASN A 1 234 ? -48.457 9.236 62.872 1.00 68.88 234 ASN A N 1
ATOM 1912 C CA . ASN A 1 234 ? -47.521 8.316 62.218 1.00 68.88 234 ASN A CA 1
ATOM 1913 C C . ASN A 1 234 ? -47.847 8.098 60.731 1.00 68.88 234 ASN A C 1
ATOM 1915 O O . ASN A 1 234 ? -46.938 8.000 59.909 1.00 68.88 234 ASN A O 1
ATOM 1919 N N . ILE A 1 235 ? -49.131 8.066 60.354 1.00 64.75 235 ILE A N 1
ATOM 1920 C CA . ILE A 1 235 ? -49.543 7.972 58.943 1.00 64.75 235 ILE A CA 1
ATOM 1921 C C . ILE A 1 235 ? -49.173 9.253 58.178 1.00 64.75 235 ILE A C 1
ATOM 1923 O O . ILE A 1 235 ? -48.735 9.188 57.029 1.00 64.75 235 ILE A O 1
ATOM 1927 N N . LYS A 1 236 ? -49.306 10.431 58.800 1.00 66.56 236 LYS A N 1
ATOM 1928 C CA . LYS A 1 236 ? -48.890 11.701 58.185 1.00 66.56 236 LYS A CA 1
ATOM 1929 C C . LYS A 1 236 ? -47.374 11.823 58.048 1.00 66.56 236 LYS A C 1
ATOM 1931 O O . LYS A 1 236 ? -46.922 12.362 57.042 1.00 66.56 236 LYS A O 1
ATOM 1936 N N . GLU A 1 237 ? -46.602 11.331 59.015 1.00 65.25 237 GLU A N 1
ATOM 1937 C CA . GLU A 1 237 ? -45.136 11.314 58.936 1.00 65.25 237 GLU A CA 1
ATOM 1938 C C . GLU A 1 237 ? -44.637 10.347 57.856 1.00 65.25 237 GLU A C 1
ATOM 1940 O O . GLU A 1 237 ? -43.823 10.750 57.027 1.00 65.25 237 GLU A O 1
ATOM 1945 N N . ALA A 1 238 ? -45.216 9.145 57.758 1.00 58.62 238 ALA A N 1
ATOM 1946 C CA . ALA A 1 238 ? -44.895 8.191 56.693 1.00 58.62 238 ALA A CA 1
ATOM 1947 C C . ALA A 1 238 ? -45.176 8.763 55.287 1.00 58.62 238 ALA A C 1
ATOM 1949 O O . ALA A 1 238 ? -44.337 8.668 54.394 1.00 58.62 238 ALA A O 1
ATOM 1950 N N . ASN A 1 239 ? -46.309 9.452 55.104 1.00 58.62 239 ASN A N 1
ATOM 1951 C CA . ASN A 1 239 ? -46.642 10.104 53.831 1.00 58.62 239 ASN A CA 1
ATOM 1952 C C . ASN A 1 239 ? -45.747 11.321 53.517 1.00 58.62 239 ASN A C 1
ATOM 1954 O O . ASN A 1 239 ? -45.616 11.718 52.357 1.00 58.62 239 ASN A O 1
ATOM 1958 N N . LYS A 1 240 ? -45.137 11.948 54.531 1.00 61.00 240 LYS A N 1
ATOM 1959 C CA . LYS A 1 240 ? -44.228 13.086 54.345 1.00 61.00 240 LYS A CA 1
ATOM 1960 C C . LYS A 1 240 ? -42.843 12.624 53.883 1.00 61.00 240 LYS A C 1
ATOM 1962 O O . LYS A 1 240 ? -42.317 13.217 52.940 1.00 61.00 240 LYS A O 1
ATOM 1967 N N . GLU A 1 241 ? -42.319 11.540 54.461 1.00 57.25 241 GLU A N 1
ATOM 1968 C CA . GLU A 1 241 ? -41.066 10.892 54.033 1.00 57.25 241 GLU A CA 1
ATOM 1969 C C . GLU A 1 241 ? -41.156 10.344 52.594 1.00 57.25 241 GLU A C 1
ATOM 1971 O O . GLU A 1 241 ? -40.202 10.455 51.817 1.00 57.25 241 GLU A O 1
ATOM 1976 N N . GLU A 1 242 ? -42.325 9.847 52.180 1.00 55.09 242 GLU A N 1
ATOM 1977 C CA . GLU A 1 242 ? -42.575 9.407 50.797 1.00 55.09 242 GLU A CA 1
ATOM 1978 C C . GLU A 1 242 ? -42.619 10.585 49.792 1.00 55.09 242 GLU A C 1
ATOM 1980 O O . GLU A 1 242 ? -42.257 10.441 48.624 1.00 55.09 242 GLU A O 1
ATOM 1985 N N . SER A 1 243 ? -42.995 11.793 50.237 1.00 53.91 243 SER A N 1
ATOM 1986 C CA . SER A 1 243 ? -42.991 13.000 49.388 1.00 53.91 243 SER A CA 1
ATOM 1987 C C . SER A 1 243 ? -41.610 13.661 49.261 1.00 53.91 243 SER A C 1
ATOM 1989 O O . SER A 1 243 ? -41.306 14.267 48.230 1.00 53.91 243 SER A O 1
ATOM 1991 N N . GLU A 1 244 ? -40.763 13.546 50.289 1.00 54.12 244 GLU A N 1
ATOM 1992 C CA . GLU A 1 244 ? -39.395 14.083 50.284 1.00 54.12 244 GLU A CA 1
ATOM 1993 C C . GLU A 1 244 ? -38.450 13.190 49.465 1.00 54.12 244 GLU A C 1
ATOM 1995 O O . GLU A 1 244 ? -37.649 13.698 48.682 1.00 54.12 244 GLU A O 1
ATOM 2000 N N . THR A 1 245 ? -38.637 11.868 49.511 1.00 53.28 245 THR A N 1
ATOM 2001 C CA . THR A 1 245 ? -37.896 10.914 48.663 1.00 53.28 245 THR A CA 1
ATOM 2002 C C . THR A 1 245 ? -38.241 11.025 47.171 1.00 53.28 245 THR A C 1
ATOM 2004 O O . THR A 1 245 ? -37.364 10.837 46.327 1.00 53.28 245 THR A O 1
ATOM 2007 N N . ASN A 1 246 ? -39.472 11.415 46.818 1.00 50.66 246 ASN A N 1
ATOM 2008 C CA . ASN A 1 246 ? -39.849 11.678 45.422 1.00 50.66 246 ASN A CA 1
ATOM 2009 C C . ASN A 1 246 ? -39.246 12.989 44.875 1.00 50.66 246 ASN A C 1
ATOM 2011 O O . ASN A 1 246 ? -38.863 13.043 43.707 1.00 50.66 246 ASN A O 1
ATOM 2015 N N . LYS A 1 247 ? -39.083 14.028 45.710 1.00 51.09 247 LYS A N 1
ATOM 2016 C CA . LYS A 1 247 ? -38.446 15.298 45.301 1.00 51.09 247 LYS A CA 1
ATOM 2017 C C . LYS A 1 247 ? -36.943 15.176 45.041 1.00 51.09 247 LYS A C 1
ATOM 2019 O O . LYS A 1 247 ? -36.448 15.835 44.130 1.00 51.09 247 LYS A O 1
ATOM 2024 N N . ASP A 1 248 ? -36.239 14.322 45.780 1.00 49.12 248 ASP A N 1
ATOM 2025 C CA . ASP A 1 248 ? -34.818 14.049 45.520 1.00 49.12 248 ASP A CA 1
ATOM 2026 C C . ASP A 1 248 ? -34.605 13.162 44.281 1.00 49.12 248 ASP A C 1
ATOM 2028 O O . ASP A 1 248 ? -33.560 13.247 43.634 1.00 49.12 248 ASP A O 1
ATOM 2032 N N . SER A 1 249 ? -35.608 12.368 43.883 1.00 50.25 249 SER A N 1
ATOM 2033 C CA . SER A 1 249 ? -35.555 11.595 42.634 1.00 50.25 249 SER A CA 1
ATOM 2034 C C . SER A 1 249 ? -35.692 12.470 41.375 1.00 50.25 249 SER A C 1
ATOM 2036 O O . SER A 1 249 ? -34.997 12.224 40.392 1.00 50.25 249 SER A O 1
ATOM 2038 N N . ASP A 1 250 ? -36.474 13.557 41.430 1.00 49.06 250 ASP A N 1
ATOM 2039 C CA . ASP A 1 250 ? -36.602 14.537 40.334 1.00 49.06 250 ASP A CA 1
ATOM 2040 C C . ASP A 1 250 ? -35.407 15.510 40.246 1.00 49.06 250 ASP A C 1
ATOM 2042 O O . ASP A 1 250 ? -35.143 16.086 39.188 1.00 49.06 250 ASP A O 1
ATOM 2046 N N . ALA A 1 251 ? -34.642 15.686 41.330 1.00 51.31 251 ALA A N 1
ATOM 2047 C CA . ALA A 1 251 ? -33.422 16.500 41.338 1.00 51.31 251 ALA A CA 1
ATOM 2048 C C . ALA A 1 251 ? -32.196 15.782 40.732 1.00 51.31 251 ALA A C 1
ATOM 2050 O O . ALA A 1 251 ? -31.217 16.442 40.391 1.00 51.3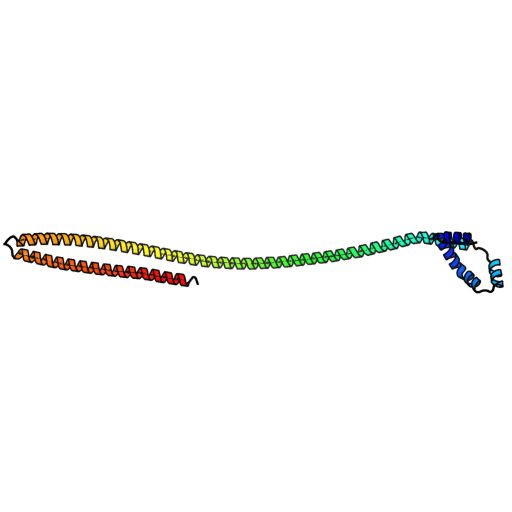1 251 ALA A O 1
ATOM 2051 N N . LEU A 1 252 ? -32.257 14.456 40.560 1.00 46.50 252 LEU A N 1
ATOM 2052 C CA . LEU A 1 252 ? -31.210 13.621 39.948 1.00 46.50 252 LEU A CA 1
ATOM 2053 C C . LEU A 1 252 ? -31.442 13.328 38.448 1.00 46.50 252 LEU A C 1
ATOM 2055 O O . LEU A 1 252 ? -30.636 12.631 37.835 1.00 46.50 252 LEU A O 1
ATOM 2059 N N . VAL A 1 253 ? -32.514 13.869 37.847 1.00 50.69 253 VAL A N 1
ATOM 2060 C CA . VAL A 1 253 ? -32.851 13.740 36.407 1.00 50.69 253 VAL A CA 1
ATOM 2061 C C . VAL A 1 253 ? -32.629 15.064 35.633 1.00 50.69 253 VAL A C 1
ATOM 2063 O O . VAL A 1 253 ? -33.126 15.251 34.523 1.00 50.69 253 VAL A O 1
ATOM 2066 N N . LYS A 1 254 ? -31.830 15.992 36.170 1.00 40.44 254 LYS A N 1
ATOM 2067 C CA . LYS A 1 254 ? -31.288 17.152 35.435 1.00 40.44 254 LYS A CA 1
ATOM 2068 C C . LYS A 1 254 ? -29.770 17.133 35.428 1.00 40.44 254 LYS A C 1
ATOM 2070 O O . LYS A 1 254 ? -29.217 17.583 34.401 1.00 40.44 254 LYS A O 1
#

Foldseek 3Di:
DVVVVVVVVVVCVPQLNVQLVVQLCVVCVVVVVCLVVDDPVVNVVSVVPDDDDPVSSVVSNVVSVVCVVVVVVVVVVVVVVVVVVVVVVVVVVVVVVVVVVVVVVVVVVVVVVVVVVVVVVVVVVVVVVVVVVVVVVVVVVVVVVVVVVVVVVVVVVVVVVVVVVVVVVVVLVVVLVVLVVVLVVLVVVLVVVVVDPDDPPVNVVSVVVSVVSVVVSVVSVVVVVVVVVVVVVVVVVVVVVVVVVVVVVVVVVD

Secondary structure (DSSP, 8-state):
-HHHHHHHHHHHTSHHHHHHHHHHHHHTHHHHHHHHHS-HHHHHHHHHT----HHHHHHHHHHHHHHHHHHHHHHHHHHHHHHHHHHHHHHHHHHHHHHHHHHHHHHHHHHHHHHHHHHHHHHHHHHHHHHHHHHHHHHHHHHHHHHHHHHHHHHHHHHHHHHHHHHHHHHHHHHHHHHHHHHHHHHHHHHHHHTS---HHHHHHHHHHHHHHHHHHHHHHHHHHHHHHHHHHHHHHHHHHHHHHHHHHHHT--